Protein AF-A0A1Z8V3Y1-F1 (afdb_monomer)

Mean predicted aligned error: 7.26 Å

Secondary structure (DSSP, 8-state):
-HHHHHHHHHHHHHHHHHHHHHHHHHHHHHHPPP--SS-EEEEE-TT--HHHHHHHHHHTTSSS-HHHHHHHHHHTT-TTTPPPEEEEE-TT--HHHHHHHHHHT-PPEEEEE--TT--HHHHHHHHHH-TTEES---SPPPTT-S--SEEEEETTEEHHHHHHHHHHHHHHHHHHHHHH--SSSS--SHHHHHHHHHHHHHH-S-HHHHHHHHHHHHHHHHTT-----HHHHHHHSTT--TTSPPPHHHHH---SS-TTTSSSS-SS-SS---HHHHHHHHS-------EEEEEETTEEEEESSHHHHHHHHHHHHHHHHHH--

Foldseek 3Di:
DVVVVVVVVVVVVVVVVVVVVVVVVLVVQQFFWFQDPFKDKDFFDPPDFLQRVLVSCCVVRRGVHSPSLSVVCVVVVNRVQFDGFIAIGGNGHGSVVVSVCRNVVVHDKDKDFFDFLAFLVVLQVSLVPDQQEDDHDPDRDFFQQFAGGMDIDTRHHHSVVNRVVRNVVSVVLLVVLVVVFDPPFPQDDSQLLSQQLSLLQLLAPDLVVLLVLLQQLRLCLVVQHQNQGLLLLQLQPPPHDSPDDDDPVSQPDDGQRNSSPDTDTRPHHSHHHHSSSSNSNRRHDDDQWNDWDDPDPRDIDTDNDPVVRVVSVVNNVVVVVVVVD

Sequence (325 aa):
MYALVRVIGLLGILFTFGLFSLGCYMYLEFNRPAELQSDKVIIIPKGSGLNEIASLLSDNGVIKSKYPFILAAKIFGLSGRLKAGEYEFSTMVKPAAVLEILTAGRTLVRHITIPEGLTSKEIVKLLKEENGLVGTINSTPPEGSLLPETYYYSFGDSRLEIVNRMKKQFTKKLKELWDTRNPNIPIKTSYEAVILASIIEKETAIREERFLIASVFTNRLYRKMRLQSDPTVIYGVAGKDLNEPITQTDLRRETAHNTYVIRGLPKTPICNPGIASIEAALHPATTSYFYFVAKGGGRHSFSKTLKEHNINVKKWRKAQEKISK

Nearest PDB structures (foldseek):
  2r1f-assembly1_A  TM=9.304E-01  e=3.050E-23  Escherichia coli K-12
  4iiw-assembly1_A-5  TM=5.971E-01  e=3.673E-20  Listeria monocytogenes EGD-e
  4iiw-assembly1_B  TM=5.781E-01  e=2.186E-20  Listeria monocytogenes EGD-e
  8yoa-assembly1_A  TM=6.202E-01  e=1.879E-15  Mycobacteroides abscessus

Structure (mmCIF, N/CA/C/O backbone):
data_AF-A0A1Z8V3Y1-F1
#
_entry.id   AF-A0A1Z8V3Y1-F1
#
loop_
_atom_site.group_PDB
_atom_site.id
_atom_site.type_symbol
_atom_site.label_atom_id
_atom_site.label_alt_id
_atom_site.label_comp_id
_atom_site.label_asym_id
_atom_site.label_entity_id
_atom_site.label_seq_id
_atom_site.pdbx_PDB_ins_code
_atom_site.Cartn_x
_atom_site.Cartn_y
_atom_site.Cartn_z
_atom_site.occupancy
_atom_site.B_iso_or_equiv
_atom_site.auth_seq_id
_atom_site.auth_comp_id
_atom_site.auth_asym_id
_atom_site.auth_atom_id
_atom_site.pdbx_PDB_model_num
ATOM 1 N N . MET A 1 1 ? 49.721 5.896 -69.601 1.00 64.12 1 MET A N 1
ATOM 2 C CA . MET A 1 1 ? 48.757 6.833 -68.976 1.00 64.12 1 MET A CA 1
ATOM 3 C C . MET A 1 1 ? 47.306 6.341 -69.069 1.00 64.12 1 MET A C 1
ATOM 5 O O . MET A 1 1 ? 46.695 6.144 -68.031 1.00 64.12 1 MET A O 1
ATOM 9 N N . TYR A 1 2 ? 46.771 6.033 -70.259 1.00 76.12 2 TYR A N 1
ATOM 10 C CA . TYR A 1 2 ? 45.376 5.571 -70.438 1.00 76.12 2 TYR A CA 1
ATOM 11 C C . TYR A 1 2 ? 44.998 4.263 -69.716 1.00 76.12 2 TYR A C 1
ATOM 13 O O . TYR A 1 2 ? 43.886 4.146 -69.208 1.00 76.12 2 TYR A O 1
ATOM 21 N N . ALA A 1 3 ? 45.913 3.291 -69.630 1.00 78.56 3 ALA A N 1
ATOM 22 C CA . ALA A 1 3 ? 45.667 2.038 -68.908 1.00 78.56 3 ALA A CA 1
ATOM 23 C C . ALA A 1 3 ? 45.493 2.262 -67.394 1.00 78.56 3 ALA A C 1
ATOM 25 O O . ALA A 1 3 ? 44.585 1.701 -66.792 1.00 78.56 3 ALA A O 1
ATOM 26 N N . LEU A 1 4 ? 46.299 3.150 -66.801 1.00 81.19 4 LEU A N 1
ATOM 27 C CA . LEU A 1 4 ? 46.229 3.486 -65.377 1.00 81.19 4 LEU A CA 1
ATOM 28 C C . LEU A 1 4 ? 44.899 4.171 -65.023 1.00 81.19 4 LEU A C 1
ATOM 30 O O . LEU A 1 4 ? 44.259 3.800 -64.047 1.00 81.19 4 LEU A O 1
ATOM 34 N N . VAL A 1 5 ? 44.439 5.111 -65.856 1.00 82.31 5 VAL A N 1
ATOM 35 C CA . VAL A 1 5 ? 43.150 5.806 -65.667 1.00 82.31 5 VAL A CA 1
ATOM 36 C C . VAL A 1 5 ? 41.965 4.836 -65.763 1.00 82.31 5 VAL A C 1
ATOM 38 O O . VAL A 1 5 ? 41.035 4.928 -64.966 1.00 82.31 5 VAL A O 1
ATOM 41 N N . ARG A 1 6 ? 42.008 3.862 -66.684 1.00 83.25 6 ARG A N 1
ATOM 42 C CA . ARG A 1 6 ? 40.974 2.815 -66.792 1.00 83.25 6 ARG A CA 1
ATOM 43 C C . ARG A 1 6 ? 40.959 1.880 -65.586 1.00 83.25 6 ARG A C 1
ATOM 45 O O . ARG A 1 6 ? 39.882 1.548 -65.106 1.00 83.25 6 ARG A O 1
ATOM 52 N N . VAL A 1 7 ? 42.129 1.485 -65.084 1.00 86.31 7 VAL A N 1
ATOM 53 C CA . VAL A 1 7 ? 42.242 0.642 -63.883 1.00 86.31 7 VAL A CA 1
ATOM 54 C C . VAL A 1 7 ? 41.709 1.377 -62.653 1.00 86.31 7 VAL A C 1
ATOM 56 O O . VAL A 1 7 ? 40.907 0.813 -61.918 1.00 86.31 7 VAL A O 1
ATOM 59 N N . ILE A 1 8 ? 42.065 2.651 -62.464 1.00 87.81 8 ILE A N 1
ATOM 60 C CA . ILE A 1 8 ? 41.541 3.474 -61.362 1.00 87.81 8 ILE A CA 1
ATOM 61 C C . ILE A 1 8 ? 40.019 3.659 -61.488 1.00 87.81 8 ILE A C 1
ATOM 63 O O . ILE A 1 8 ? 39.306 3.530 -60.496 1.00 87.81 8 ILE A O 1
ATOM 67 N N . GLY A 1 9 ? 39.503 3.895 -62.700 1.00 86.56 9 GLY A N 1
ATOM 68 C CA . GLY A 1 9 ? 38.062 3.998 -62.953 1.00 86.56 9 GLY A CA 1
ATOM 69 C C . GLY A 1 9 ? 37.300 2.705 -62.642 1.00 86.56 9 GLY A C 1
ATOM 70 O O . GLY A 1 9 ? 36.267 2.746 -61.977 1.00 86.56 9 GLY A O 1
ATOM 71 N N . LEU A 1 10 ? 37.831 1.548 -63.053 1.00 88.94 10 LEU A N 1
ATOM 72 C CA . LEU A 1 10 ? 37.256 0.234 -62.743 1.00 88.94 10 LEU A CA 1
ATOM 73 C C . LEU A 1 10 ? 37.288 -0.070 -61.239 1.00 88.94 10 LEU A C 1
ATOM 75 O O . LEU A 1 10 ? 36.294 -0.550 -60.698 1.00 88.94 10 LEU A O 1
ATOM 79 N N . LEU A 1 11 ? 38.387 0.256 -60.551 1.00 90.19 11 LEU A N 1
ATOM 80 C CA . LEU A 1 11 ? 38.490 0.125 -59.093 1.00 90.19 11 LEU A CA 1
ATOM 81 C C . LEU A 1 11 ? 37.483 1.030 -58.369 1.00 90.19 11 LEU A C 1
ATOM 83 O O . LEU A 1 11 ? 36.864 0.597 -57.400 1.00 90.19 11 LEU A O 1
ATOM 87 N N . GLY A 1 12 ? 37.266 2.251 -58.864 1.00 90.19 12 GLY A N 1
ATOM 88 C CA . GLY A 1 12 ? 36.251 3.163 -58.338 1.00 90.19 12 GLY A CA 1
ATOM 89 C C . GLY A 1 12 ? 34.828 2.615 -58.479 1.00 90.19 12 GLY A C 1
ATOM 90 O O . GLY A 1 12 ? 34.063 2.659 -57.521 1.00 90.19 12 GLY A O 1
ATOM 91 N N . ILE A 1 13 ? 34.487 2.040 -59.637 1.00 91.19 13 ILE A N 1
ATOM 92 C CA . ILE A 1 13 ? 33.171 1.420 -59.879 1.00 91.19 13 ILE A CA 1
ATOM 93 C C . ILE A 1 13 ? 32.971 0.175 -59.004 1.00 91.19 13 ILE A C 1
ATOM 95 O O . ILE A 1 13 ? 31.903 -0.012 -58.428 1.00 91.19 13 ILE A O 1
ATOM 99 N N . LEU A 1 14 ? 33.996 -0.669 -58.862 1.00 91.31 14 LEU A N 1
ATOM 100 C CA . LEU A 1 14 ? 33.939 -1.833 -57.972 1.00 91.31 14 LEU A CA 1
ATOM 101 C C . LEU A 1 14 ? 33.751 -1.412 -56.510 1.00 91.31 14 LEU A C 1
ATOM 103 O O . LEU A 1 14 ? 32.982 -2.038 -55.782 1.00 91.31 14 LEU A O 1
ATOM 107 N N . PHE A 1 15 ? 34.404 -0.328 -56.090 1.00 92.44 15 PHE A N 1
ATOM 108 C CA . PHE A 1 15 ? 34.254 0.219 -54.746 1.00 92.44 15 PHE A CA 1
ATOM 109 C C . PHE A 1 15 ? 32.842 0.768 -54.495 1.00 92.44 15 PHE A C 1
ATOM 111 O O . PHE A 1 15 ? 32.235 0.444 -53.473 1.00 92.44 15 PHE A O 1
ATOM 118 N N . THR A 1 16 ? 32.276 1.545 -55.425 1.00 89.94 16 THR A N 1
ATOM 119 C CA . THR A 1 16 ? 30.907 2.071 -55.282 1.00 89.94 16 THR A CA 1
ATOM 120 C C . THR A 1 16 ? 29.859 0.963 -55.331 1.00 89.94 16 THR A C 1
ATOM 122 O O . THR A 1 16 ? 28.925 0.984 -54.530 1.00 89.94 16 THR A O 1
ATOM 125 N N . PHE A 1 17 ? 30.035 -0.041 -56.194 1.00 92.62 17 PHE A N 1
ATOM 126 C CA . PHE A 1 17 ? 29.172 -1.221 -56.224 1.00 92.62 17 PHE A CA 1
ATOM 127 C C . PHE A 1 17 ? 29.263 -2.023 -54.920 1.00 92.62 17 PHE A C 1
ATOM 129 O O . PHE A 1 17 ? 28.238 -2.432 -54.377 1.00 92.62 17 PHE A O 1
ATOM 136 N N . GLY A 1 18 ? 30.468 -2.183 -54.364 1.00 89.44 18 GLY A N 1
ATOM 137 C CA . GLY A 1 18 ? 30.679 -2.810 -53.059 1.00 89.44 18 GLY A CA 1
ATOM 138 C C . GLY A 1 18 ? 29.968 -2.064 -51.925 1.00 89.44 18 GLY A C 1
ATOM 139 O O . GLY A 1 18 ? 29.265 -2.687 -51.130 1.00 89.44 18 GLY A O 1
ATOM 140 N N . LEU A 1 19 ? 30.076 -0.731 -51.884 1.00 90.31 19 LEU A N 1
ATOM 141 C CA . LEU A 1 19 ? 29.360 0.105 -50.913 1.00 90.31 19 LEU A CA 1
ATOM 142 C C . LEU A 1 19 ? 27.839 0.024 -51.080 1.00 90.31 19 LEU A C 1
ATOM 144 O O . LEU A 1 19 ? 27.124 -0.063 -50.083 1.00 90.31 19 LEU A O 1
ATOM 148 N N . PHE A 1 20 ? 27.341 0.020 -52.318 1.00 91.31 20 PHE A N 1
ATOM 149 C CA . PHE A 1 20 ? 25.914 -0.120 -52.602 1.00 91.31 20 PHE A CA 1
ATOM 150 C C . PHE A 1 20 ? 25.390 -1.494 -52.175 1.00 91.31 20 PHE A C 1
ATOM 152 O O . PHE A 1 20 ? 24.395 -1.574 -51.461 1.00 91.31 20 PHE A O 1
ATOM 159 N N . SER A 1 21 ? 26.097 -2.571 -52.528 1.00 88.56 21 SER A N 1
ATOM 160 C CA . SER A 1 21 ? 25.753 -3.935 -52.118 1.00 88.56 21 SER A CA 1
ATOM 161 C C . SER A 1 21 ? 25.758 -4.083 -50.596 1.00 88.56 21 SER A C 1
ATOM 163 O O . SER A 1 21 ? 24.850 -4.697 -50.037 1.00 88.56 21 SER A O 1
ATOM 165 N N . LEU A 1 22 ? 26.748 -3.497 -49.914 1.00 88.69 22 LEU A N 1
ATOM 166 C CA . LEU A 1 22 ? 26.807 -3.479 -48.454 1.00 88.69 22 LEU A CA 1
ATOM 167 C C . LEU A 1 22 ? 25.641 -2.676 -47.861 1.00 88.69 22 LEU A C 1
ATOM 169 O O . LEU A 1 22 ? 25.011 -3.128 -46.910 1.00 88.69 22 LEU A O 1
ATOM 173 N N . GLY A 1 23 ? 25.307 -1.522 -48.442 1.00 86.88 23 GLY A N 1
ATOM 174 C CA . GLY A 1 23 ? 24.157 -0.710 -48.045 1.00 86.88 23 GLY A CA 1
ATOM 175 C C . GLY A 1 23 ? 22.828 -1.453 -48.202 1.00 86.88 23 GLY A C 1
ATOM 176 O O . GLY A 1 23 ? 22.039 -1.495 -47.259 1.00 86.88 23 GLY A O 1
ATOM 177 N N . CYS A 1 24 ? 22.606 -2.102 -49.348 1.00 89.38 24 CYS A N 1
ATOM 178 C CA . CYS A 1 24 ? 21.435 -2.943 -49.595 1.00 89.38 24 CYS A CA 1
ATOM 179 C C . CYS A 1 24 ? 21.352 -4.104 -48.602 1.00 89.38 24 CYS A C 1
ATOM 181 O O . CYS A 1 24 ? 20.292 -4.323 -48.021 1.00 89.38 24 CYS A O 1
ATOM 183 N N . TYR A 1 25 ? 22.460 -4.806 -48.355 1.00 89.25 25 TYR A N 1
ATOM 184 C CA . TYR A 1 25 ? 22.515 -5.881 -47.365 1.00 89.25 25 TYR A CA 1
ATOM 185 C C . TYR A 1 25 ? 22.135 -5.382 -45.962 1.00 89.25 25 TYR A C 1
ATOM 187 O O . TYR A 1 25 ? 21.262 -5.955 -45.313 1.00 89.25 25 TYR A O 1
ATOM 195 N N . MET A 1 26 ? 22.724 -4.266 -45.520 1.00 87.31 26 MET A N 1
ATOM 196 C CA . MET A 1 26 ? 22.434 -3.667 -44.213 1.00 87.31 26 MET A CA 1
ATOM 197 C C . MET A 1 26 ? 20.974 -3.208 -44.098 1.00 87.31 26 MET A C 1
ATOM 199 O O . MET A 1 26 ? 20.359 -3.388 -43.049 1.00 87.31 26 MET A O 1
ATOM 203 N N . TYR A 1 27 ? 20.404 -2.649 -45.170 1.00 87.25 27 TYR A N 1
ATOM 204 C CA . TYR A 1 27 ? 19.003 -2.231 -45.215 1.00 87.25 27 TYR A CA 1
ATOM 205 C C . TYR A 1 27 ? 18.035 -3.419 -45.154 1.00 87.25 27 TYR A C 1
ATOM 207 O O . TYR A 1 27 ? 17.051 -3.371 -44.413 1.00 87.25 27 TYR A O 1
ATOM 215 N N . LEU A 1 28 ? 18.305 -4.488 -45.907 1.00 87.50 28 LEU A N 1
ATOM 216 C CA . LEU A 1 28 ? 17.484 -5.699 -45.888 1.00 87.50 28 LEU A CA 1
ATOM 217 C C . LEU A 1 28 ? 17.516 -6.356 -44.507 1.00 87.50 28 LEU A C 1
ATOM 219 O O . LEU A 1 28 ? 16.464 -6.684 -43.961 1.00 87.50 28 LEU A O 1
ATOM 223 N N . GLU A 1 29 ? 18.700 -6.467 -43.906 1.00 85.06 29 GLU A N 1
ATOM 224 C CA . GLU A 1 29 ? 18.860 -7.093 -42.595 1.00 85.06 29 GLU A CA 1
ATOM 225 C C . GLU A 1 29 ? 18.227 -6.258 -41.469 1.00 85.06 29 GLU A C 1
ATOM 227 O O . GLU A 1 29 ? 17.615 -6.807 -40.557 1.00 85.06 29 GLU A O 1
ATOM 232 N N . PHE A 1 30 ? 18.279 -4.924 -41.553 1.00 86.75 30 PHE A N 1
ATOM 233 C CA . PHE A 1 30 ? 17.615 -4.033 -40.594 1.00 86.75 30 PHE A CA 1
ATOM 234 C C . PHE A 1 30 ? 16.078 -4.086 -40.662 1.00 86.75 30 PHE A C 1
ATOM 236 O O . PHE A 1 30 ? 15.399 -3.790 -39.680 1.00 86.75 30 PHE A O 1
ATOM 243 N N . ASN A 1 31 ? 15.509 -4.470 -41.805 1.00 86.06 31 ASN A N 1
ATOM 244 C CA . ASN A 1 31 ? 14.058 -4.590 -41.975 1.00 86.06 31 ASN A CA 1
ATOM 245 C C . ASN A 1 31 ? 13.536 -6.018 -41.797 1.00 86.06 31 ASN A C 1
ATOM 247 O O . ASN A 1 31 ? 12.317 -6.233 -41.808 1.00 86.06 31 ASN A O 1
ATOM 251 N N . ARG A 1 32 ? 14.434 -6.988 -41.621 1.00 86.38 32 ARG A N 1
ATOM 252 C CA . ARG A 1 32 ? 14.076 -8.384 -41.415 1.00 86.38 32 ARG A CA 1
ATOM 253 C C . ARG A 1 32 ? 13.490 -8.566 -40.008 1.00 86.38 32 ARG A C 1
ATOM 255 O O . ARG A 1 32 ? 14.159 -8.213 -39.038 1.00 86.38 32 ARG A O 1
ATOM 262 N N . PRO A 1 33 ? 12.254 -9.077 -39.874 1.00 86.56 33 PRO A N 1
ATOM 263 C CA . PRO A 1 33 ? 11.651 -9.298 -38.567 1.00 86.56 33 PRO A CA 1
ATOM 264 C C . PRO A 1 33 ? 12.396 -10.387 -37.791 1.00 86.56 33 PRO A C 1
ATOM 266 O O . PRO A 1 33 ? 13.067 -11.247 -38.376 1.00 86.56 33 PRO A O 1
ATOM 269 N N . ALA A 1 34 ? 12.253 -10.344 -36.470 1.00 85.94 34 ALA A N 1
ATOM 270 C CA . ALA A 1 34 ? 12.614 -11.450 -35.605 1.00 85.94 34 ALA A CA 1
ATOM 271 C C . ALA A 1 34 ? 11.787 -12.700 -35.964 1.00 85.94 34 ALA A C 1
ATOM 273 O O . ALA A 1 34 ? 10.692 -12.601 -36.514 1.00 85.94 34 ALA A O 1
ATOM 274 N N . GLU A 1 35 ? 12.342 -13.873 -35.674 1.00 85.38 35 GLU A N 1
ATOM 275 C CA . GLU A 1 35 ? 11.680 -15.174 -35.830 1.00 85.38 35 GLU A CA 1
ATOM 276 C C . GLU A 1 35 ? 11.651 -15.852 -34.449 1.00 85.38 35 GLU A C 1
ATOM 278 O O . GLU A 1 35 ? 12.239 -16.915 -34.243 1.00 85.38 35 GLU A O 1
ATOM 283 N N . LEU A 1 36 ? 11.059 -15.179 -33.454 1.00 84.62 36 LEU A N 1
ATOM 284 C CA . LEU A 1 36 ? 10.965 -15.726 -32.096 1.00 84.62 36 LEU A CA 1
ATOM 285 C C . LEU A 1 36 ? 9.806 -16.728 -32.016 1.00 84.62 36 LEU A C 1
ATOM 287 O O . LEU A 1 36 ? 8.763 -16.537 -32.638 1.00 84.62 36 LEU A O 1
ATOM 291 N N . GLN A 1 37 ? 9.965 -17.774 -31.202 1.00 83.75 37 GLN A N 1
ATOM 292 C CA . GLN A 1 37 ? 8.907 -18.769 -30.967 1.00 83.75 37 GLN A CA 1
ATOM 293 C C . GLN A 1 37 ? 7.752 -18.223 -30.112 1.00 83.75 37 GLN A C 1
ATOM 295 O O . GLN A 1 37 ? 6.618 -18.676 -30.240 1.00 83.75 37 GLN A O 1
ATOM 300 N N . SER A 1 38 ? 8.038 -17.250 -29.247 1.00 89.19 38 SER A N 1
ATOM 301 C CA . SER A 1 38 ? 7.073 -16.543 -28.407 1.00 89.19 38 SER A CA 1
ATOM 302 C C . SER A 1 38 ? 7.547 -15.113 -28.166 1.00 89.19 38 SER A C 1
ATOM 304 O O . SER A 1 38 ? 8.716 -14.795 -28.414 1.00 89.19 38 SER A O 1
ATOM 306 N N . ASP A 1 39 ? 6.658 -14.270 -27.646 1.00 91.25 39 ASP A N 1
ATOM 307 C CA . ASP A 1 39 ? 7.036 -12.944 -27.168 1.00 91.25 39 ASP A CA 1
ATOM 308 C C . ASP A 1 39 ? 8.136 -13.073 -26.106 1.00 91.25 39 ASP A C 1
ATOM 310 O O . ASP A 1 39 ? 8.189 -14.048 -25.341 1.00 91.25 39 ASP A O 1
ATOM 314 N N . LYS A 1 40 ? 9.078 -12.128 -26.120 1.00 92.50 40 LYS A N 1
ATOM 315 C CA . LYS A 1 40 ? 10.303 -12.213 -25.327 1.00 92.50 40 LYS A CA 1
ATOM 316 C C . LYS A 1 40 ? 10.524 -10.954 -24.513 1.00 92.50 40 LYS A C 1
ATOM 318 O O . LYS A 1 40 ? 10.597 -9.853 -25.055 1.00 92.50 40 LYS A O 1
ATOM 323 N N . VAL A 1 41 ? 10.697 -11.147 -23.209 1.00 93.50 41 VAL A N 1
ATOM 324 C CA . VAL A 1 41 ? 11.013 -10.076 -22.267 1.00 93.50 41 VAL A CA 1
ATOM 325 C C . VAL A 1 41 ? 12.527 -9.953 -22.111 1.00 93.50 41 VAL A C 1
ATOM 327 O O . VAL A 1 41 ? 13.217 -10.944 -21.864 1.00 93.50 41 VAL A O 1
ATOM 330 N N . ILE A 1 42 ? 13.053 -8.739 -22.267 1.00 94.38 42 ILE A N 1
ATOM 331 C CA . ILE A 1 42 ? 14.477 -8.421 -22.123 1.00 94.38 42 ILE A CA 1
ATOM 332 C C . ILE A 1 42 ? 14.644 -7.247 -21.166 1.00 94.38 42 ILE A C 1
ATOM 334 O O . ILE A 1 42 ? 14.004 -6.209 -21.315 1.00 94.38 42 ILE A O 1
ATOM 338 N N . ILE A 1 43 ? 15.571 -7.393 -20.222 1.00 93.44 43 ILE A N 1
ATOM 339 C CA . ILE A 1 43 ? 15.969 -6.332 -19.298 1.00 93.44 43 ILE A CA 1
ATOM 340 C C . ILE A 1 43 ? 17.232 -5.670 -19.835 1.00 93.44 43 ILE A C 1
ATOM 342 O O . ILE A 1 43 ? 18.276 -6.308 -19.908 1.00 93.44 43 ILE A O 1
ATOM 346 N N . ILE A 1 44 ? 17.146 -4.386 -20.169 1.00 93.81 44 ILE A N 1
ATOM 347 C CA . ILE A 1 44 ? 18.288 -3.545 -20.523 1.00 93.81 44 ILE A CA 1
ATOM 348 C C . ILE A 1 44 ? 18.777 -2.831 -19.256 1.00 93.81 44 ILE A C 1
ATOM 350 O O . ILE A 1 44 ? 18.052 -1.971 -18.737 1.00 93.81 44 ILE A O 1
ATOM 354 N N . PRO A 1 45 ? 19.982 -3.151 -18.746 1.00 89.94 45 PRO A N 1
ATOM 355 C CA . PRO A 1 45 ? 20.529 -2.513 -17.555 1.00 89.94 45 PRO A CA 1
ATOM 356 C C . PRO A 1 45 ? 20.706 -0.996 -17.697 1.00 89.94 45 PRO A C 1
ATOM 358 O O . PRO A 1 45 ? 20.903 -0.438 -18.779 1.00 89.94 45 PRO A O 1
ATOM 361 N N . LYS A 1 46 ? 20.660 -0.295 -16.559 1.00 88.44 46 LYS A N 1
ATOM 362 C CA . LYS A 1 46 ? 20.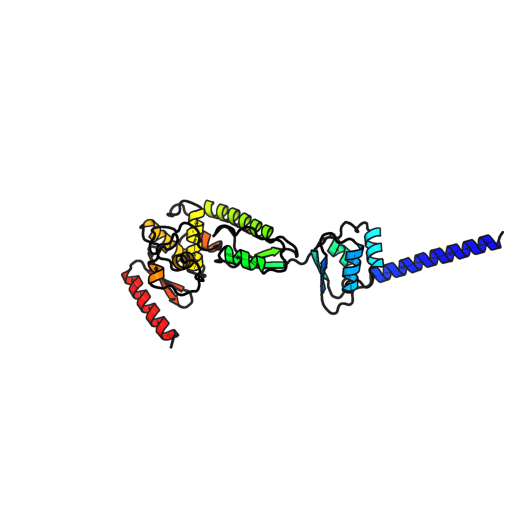977 1.139 -16.510 1.00 88.44 46 LYS A CA 1
ATOM 363 C C . LYS A 1 46 ? 22.457 1.341 -16.836 1.00 88.44 46 LYS A C 1
ATOM 365 O O . LYS A 1 46 ? 23.312 0.686 -16.252 1.00 88.44 46 LYS A O 1
ATOM 370 N N . GLY A 1 47 ? 22.743 2.281 -17.735 1.00 89.38 47 GLY A N 1
ATOM 371 C CA . GLY A 1 47 ? 24.106 2.584 -18.180 1.00 89.38 47 GLY A CA 1
ATOM 372 C C . GLY A 1 47 ? 24.587 1.765 -19.380 1.00 89.38 47 GLY A C 1
ATOM 373 O O . GLY A 1 47 ? 25.677 2.048 -19.873 1.00 89.38 47 GLY A O 1
ATOM 374 N N . SER A 1 48 ? 23.789 0.818 -19.889 1.00 92.06 48 SER A N 1
ATOM 375 C CA . SER A 1 48 ? 24.171 0.038 -21.067 1.00 92.06 48 SER A CA 1
ATOM 376 C C . SER A 1 48 ? 24.338 0.921 -22.304 1.00 92.06 48 SER A C 1
ATOM 378 O O . SER A 1 48 ? 23.464 1.715 -22.663 1.00 92.06 48 SER A O 1
ATOM 380 N N . GLY A 1 49 ? 25.481 0.775 -22.975 1.00 94.19 49 GLY A N 1
ATOM 381 C CA . GLY A 1 49 ? 25.776 1.477 -24.225 1.00 94.19 49 GLY A CA 1
ATOM 382 C C . GLY A 1 49 ? 25.138 0.801 -25.443 1.00 94.19 49 GLY A C 1
ATOM 383 O O . GLY A 1 49 ? 24.755 -0.365 -25.396 1.00 94.19 49 GLY A O 1
ATOM 384 N N . LEU A 1 50 ? 25.097 1.500 -26.584 1.00 95.12 50 LEU A N 1
ATOM 385 C CA . LEU A 1 50 ? 24.504 0.986 -27.833 1.00 95.12 50 LEU A CA 1
ATOM 386 C C . LEU A 1 50 ? 25.012 -0.415 -28.228 1.00 95.12 50 LEU A C 1
ATOM 388 O O . LEU A 1 50 ? 24.223 -1.256 -28.646 1.00 95.12 50 LEU A O 1
ATOM 392 N N . ASN A 1 51 ? 26.316 -0.675 -28.098 1.00 95.06 51 ASN A N 1
ATOM 393 C CA . ASN A 1 51 ? 26.900 -1.973 -28.459 1.00 95.06 51 ASN A CA 1
ATOM 394 C C . ASN A 1 51 ? 26.439 -3.106 -27.534 1.00 95.06 51 ASN A C 1
ATOM 396 O O . ASN A 1 51 ? 26.219 -4.224 -27.994 1.00 95.06 51 ASN A O 1
ATOM 400 N N . GLU A 1 52 ? 26.318 -2.820 -26.240 1.00 95.62 52 GLU A N 1
ATOM 401 C CA . GLU A 1 52 ? 25.855 -3.775 -25.235 1.00 95.62 52 GLU A CA 1
ATOM 402 C C . GLU A 1 52 ? 24.375 -4.091 -25.446 1.00 95.62 52 GLU A C 1
ATOM 404 O O . GLU A 1 52 ? 24.014 -5.257 -25.541 1.00 95.62 52 GLU A O 1
ATOM 409 N N . ILE A 1 53 ? 23.548 -3.060 -25.658 1.00 96.19 53 ILE A N 1
ATOM 410 C CA . ILE A 1 53 ? 22.127 -3.211 -25.998 1.00 96.19 53 ILE A CA 1
ATOM 411 C C . ILE A 1 53 ? 21.969 -4.055 -27.265 1.00 96.19 53 ILE A C 1
ATOM 413 O O . ILE A 1 53 ? 21.215 -5.022 -27.276 1.00 96.19 53 ILE A O 1
ATOM 417 N N . ALA A 1 54 ? 22.702 -3.728 -28.332 1.00 95.56 54 ALA A N 1
ATOM 418 C CA . ALA A 1 54 ? 22.630 -4.472 -29.585 1.00 95.56 54 ALA A CA 1
ATOM 419 C C . ALA A 1 54 ? 23.091 -5.929 -29.425 1.00 95.56 54 ALA A C 1
ATOM 421 O O . ALA A 1 54 ? 22.533 -6.817 -30.063 1.00 95.56 54 ALA A O 1
ATOM 422 N N . SER A 1 55 ? 24.089 -6.186 -28.575 1.00 96.38 55 SER A N 1
ATOM 423 C CA . SER A 1 55 ? 24.550 -7.552 -28.304 1.00 96.38 55 SER A CA 1
ATOM 424 C C . SER A 1 55 ? 23.492 -8.319 -27.516 1.00 96.38 55 SER A C 1
ATOM 426 O O . SER A 1 55 ? 23.067 -9.373 -27.963 1.00 96.38 55 SER A O 1
ATOM 428 N N . LEU A 1 56 ? 22.941 -7.726 -26.453 1.00 95.69 56 LEU A N 1
ATOM 429 C CA . LEU A 1 56 ? 21.866 -8.314 -25.658 1.00 95.69 56 LEU A CA 1
ATOM 430 C C . LEU A 1 56 ? 20.634 -8.666 -26.506 1.00 95.69 56 LEU A C 1
ATOM 432 O O . LEU A 1 56 ? 20.085 -9.757 -26.370 1.00 95.69 56 LEU A O 1
ATOM 436 N N . LEU A 1 57 ? 20.204 -7.764 -27.393 1.00 95.31 57 LEU A N 1
ATOM 437 C CA . LEU A 1 57 ? 19.086 -8.011 -28.308 1.00 95.31 57 LEU A CA 1
ATOM 438 C C . LEU A 1 57 ? 19.403 -9.136 -29.303 1.00 95.31 57 LEU A C 1
ATOM 440 O O . LEU A 1 57 ? 18.522 -9.936 -29.619 1.00 95.31 57 LEU A O 1
ATOM 444 N N . SER A 1 58 ? 20.646 -9.194 -29.793 1.00 94.38 58 SER A N 1
ATOM 445 C CA . SER A 1 58 ? 21.095 -10.195 -30.764 1.00 94.38 58 SER A CA 1
ATOM 446 C C . SER A 1 58 ? 21.215 -11.581 -30.140 1.00 94.38 58 SER A C 1
ATOM 448 O O . SER A 1 58 ? 20.696 -12.546 -30.693 1.00 94.38 58 SER A O 1
ATOM 450 N N . ASP A 1 59 ? 21.828 -11.674 -28.962 1.00 94.44 59 ASP A N 1
ATOM 451 C CA . ASP A 1 59 ? 21.996 -12.918 -28.203 1.00 94.44 59 ASP A CA 1
ATOM 452 C C . ASP A 1 59 ? 20.636 -13.496 -27.787 1.00 94.44 59 ASP A C 1
ATOM 454 O O . ASP A 1 59 ? 20.458 -14.705 -27.656 1.00 94.44 59 ASP A O 1
ATOM 458 N N . ASN A 1 60 ? 19.638 -12.622 -27.634 1.00 93.06 60 ASN A N 1
ATOM 459 C CA . ASN A 1 60 ? 18.265 -13.010 -27.365 1.00 93.06 60 ASN A CA 1
ATOM 460 C C . ASN A 1 60 ? 17.404 -13.215 -28.621 1.00 93.06 60 ASN A C 1
ATOM 462 O O . ASN A 1 60 ? 16.230 -13.554 -28.468 1.00 93.06 60 ASN A O 1
ATOM 466 N N . GLY A 1 61 ? 17.946 -13.052 -29.828 1.00 91.81 61 GLY A N 1
ATOM 467 C CA . GLY A 1 61 ? 17.240 -13.288 -31.092 1.00 91.81 61 GLY A CA 1
ATOM 468 C C . GLY A 1 61 ? 16.192 -12.233 -31.465 1.00 91.81 61 GLY A C 1
ATOM 469 O O . GLY A 1 61 ? 15.486 -12.409 -32.455 1.00 91.81 61 GLY A O 1
ATOM 470 N N . VAL A 1 62 ? 16.086 -11.134 -30.706 1.00 93.56 62 VAL A N 1
ATOM 471 C CA . VAL A 1 62 ? 15.182 -10.005 -31.014 1.00 93.56 62 VAL A CA 1
ATOM 472 C C . VAL A 1 62 ? 15.664 -9.238 -32.245 1.00 93.56 62 VAL A C 1
ATOM 474 O O . VAL A 1 62 ? 14.867 -8.664 -32.982 1.00 93.56 62 VAL A O 1
ATOM 477 N N . ILE A 1 63 ? 16.972 -9.263 -32.500 1.00 92.69 63 ILE A N 1
ATOM 478 C CA . ILE A 1 63 ? 17.566 -8.865 -33.776 1.00 92.69 63 ILE A CA 1
ATOM 479 C C . ILE A 1 63 ? 18.491 -9.985 -34.257 1.00 92.69 63 ILE A C 1
ATOM 481 O O . ILE A 1 63 ? 19.114 -10.661 -33.447 1.00 92.69 63 ILE A O 1
ATOM 485 N N . LYS A 1 64 ? 18.611 -10.189 -35.572 1.00 89.31 64 LYS A N 1
ATOM 486 C CA . LYS A 1 64 ? 19.505 -11.231 -36.115 1.00 89.31 64 LYS A CA 1
ATOM 487 C C . LYS A 1 64 ? 20.981 -10.838 -36.073 1.00 89.31 64 LYS A C 1
ATOM 489 O O . LYS A 1 64 ? 21.849 -11.693 -35.939 1.00 89.31 64 LYS A O 1
ATOM 494 N N . SER A 1 65 ? 21.268 -9.542 -36.203 1.00 89.12 65 SER A N 1
ATOM 495 C CA . SER A 1 65 ? 22.630 -9.016 -36.213 1.00 89.12 65 SER A CA 1
ATOM 496 C C . SER A 1 65 ? 22.712 -7.659 -35.526 1.00 89.12 65 SER A C 1
ATOM 498 O O . SER A 1 65 ? 21.900 -6.763 -35.767 1.00 89.12 65 SER A O 1
ATOM 500 N N . LYS A 1 66 ? 23.753 -7.481 -34.708 1.00 93.75 66 LYS A N 1
ATOM 501 C CA . LYS A 1 66 ? 24.031 -6.226 -33.998 1.00 93.75 66 LYS A CA 1
ATOM 502 C C . LYS A 1 66 ? 24.476 -5.084 -34.916 1.00 93.75 66 LYS A C 1
ATOM 504 O O . LYS A 1 66 ? 24.192 -3.926 -34.623 1.00 93.75 66 LYS A O 1
ATOM 509 N N . TYR A 1 67 ? 25.173 -5.368 -36.020 1.00 93.25 67 TYR A N 1
ATOM 510 C CA . TYR A 1 67 ? 25.809 -4.320 -36.832 1.00 93.25 67 TYR A CA 1
ATOM 511 C C . TYR A 1 67 ? 24.810 -3.427 -37.587 1.00 93.25 67 TYR A C 1
ATOM 513 O O . TYR A 1 67 ? 24.963 -2.206 -37.495 1.00 93.25 67 TYR A O 1
ATOM 521 N N . PRO A 1 68 ? 23.775 -3.963 -38.274 1.00 91.56 68 PRO A N 1
ATOM 522 C CA . PRO A 1 68 ? 22.735 -3.136 -38.890 1.00 91.56 68 PRO A CA 1
ATOM 523 C C . PRO A 1 68 ? 22.017 -2.253 -37.873 1.00 91.56 68 PRO A C 1
ATOM 525 O O . PRO A 1 68 ? 21.798 -1.071 -38.123 1.00 91.56 68 PRO A O 1
ATOM 528 N N . PHE A 1 69 ? 21.732 -2.801 -36.690 1.00 93.81 69 PHE A N 1
ATOM 529 C CA . PHE A 1 69 ? 21.091 -2.072 -35.601 1.00 93.81 69 PHE A CA 1
ATOM 530 C C . PHE A 1 69 ? 21.961 -0.919 -35.076 1.00 93.81 69 PHE A C 1
ATOM 532 O O . PHE A 1 69 ? 21.489 0.212 -34.961 1.00 93.81 69 PHE A O 1
ATOM 539 N N . ILE A 1 70 ? 23.250 -1.175 -34.817 1.00 94.69 70 ILE A N 1
ATOM 540 C CA . ILE A 1 70 ? 24.214 -0.153 -34.380 1.00 94.69 70 ILE A CA 1
ATOM 541 C C . ILE A 1 70 ? 24.359 0.944 -35.439 1.00 94.69 70 ILE A C 1
ATOM 543 O O . ILE A 1 70 ? 24.368 2.129 -35.099 1.00 94.69 70 ILE A O 1
ATOM 547 N N . LEU A 1 71 ? 24.492 0.569 -36.716 1.00 92.88 71 LEU A N 1
ATOM 548 C CA . LEU A 1 71 ? 24.649 1.529 -37.806 1.00 92.88 71 LEU A CA 1
ATOM 549 C C . LEU A 1 71 ? 23.402 2.408 -37.947 1.00 92.88 71 LEU A C 1
ATOM 551 O O . LEU A 1 71 ? 23.533 3.629 -37.997 1.00 92.88 71 LEU A O 1
ATOM 555 N N . ALA A 1 72 ? 22.210 1.809 -37.934 1.00 91.69 72 ALA A N 1
ATOM 556 C CA . ALA A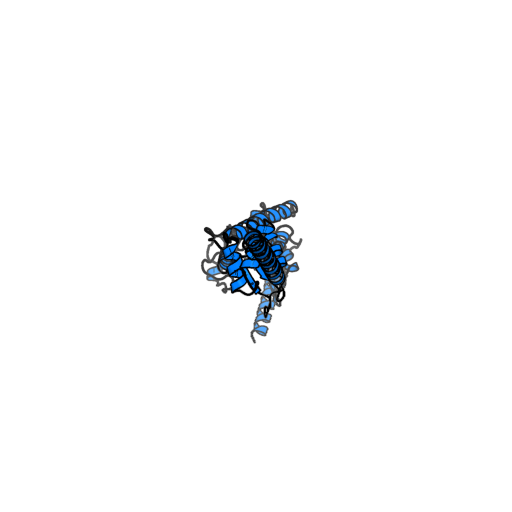 1 72 ? 20.949 2.540 -37.985 1.00 91.69 72 ALA A CA 1
ATOM 557 C C . ALA A 1 72 ? 20.815 3.516 -36.806 1.00 91.69 72 ALA A C 1
ATOM 559 O O . ALA A 1 72 ? 20.563 4.702 -37.015 1.00 91.69 72 ALA A O 1
ATOM 560 N N . ALA A 1 73 ? 21.072 3.065 -35.574 1.00 94.00 73 ALA A N 1
ATOM 561 C CA . ALA A 1 73 ? 21.022 3.926 -34.393 1.00 94.00 73 ALA A CA 1
ATOM 562 C C . ALA A 1 73 ? 21.984 5.125 -34.490 1.00 94.00 73 ALA A C 1
ATOM 564 O O . ALA A 1 73 ? 21.636 6.225 -34.057 1.00 94.00 73 ALA A O 1
ATOM 565 N N . LYS A 1 74 ? 23.169 4.939 -35.091 1.00 94.25 74 LYS A N 1
ATOM 566 C CA . LYS A 1 74 ? 24.134 6.021 -35.340 1.00 94.25 74 LYS A CA 1
ATOM 567 C C . LYS A 1 74 ? 23.666 6.986 -36.429 1.00 94.25 74 LYS A C 1
ATOM 569 O O . LYS A 1 74 ? 23.699 8.188 -36.192 1.00 94.25 74 LYS A O 1
ATOM 574 N N . ILE A 1 75 ? 23.213 6.478 -37.578 1.00 92.31 75 ILE A N 1
ATOM 575 C CA . ILE A 1 75 ? 22.737 7.295 -38.710 1.00 92.31 75 ILE A CA 1
ATOM 576 C C . ILE A 1 75 ? 21.540 8.156 -38.295 1.00 92.31 75 ILE A C 1
ATOM 578 O O . ILE A 1 75 ? 21.490 9.338 -38.620 1.00 92.31 75 ILE A O 1
ATOM 582 N N . PHE A 1 76 ? 20.607 7.594 -37.524 1.00 91.00 76 PHE A N 1
ATOM 583 C CA . PHE A 1 76 ? 19.431 8.318 -37.037 1.00 91.00 76 PHE A CA 1
ATOM 584 C C . PHE A 1 76 ? 19.701 9.186 -35.795 1.00 91.00 76 PHE A C 1
ATOM 586 O O . PHE A 1 76 ? 18.781 9.819 -35.281 1.00 91.00 76 PHE A O 1
ATOM 593 N N . GLY A 1 77 ? 20.933 9.218 -35.273 1.00 91.88 77 GLY A N 1
ATOM 594 C CA . GLY A 1 77 ? 21.272 9.999 -34.077 1.00 91.88 77 GLY A CA 1
ATOM 595 C C . GLY A 1 77 ? 20.570 9.522 -32.795 1.00 91.88 77 GLY A C 1
ATOM 596 O O . GLY A 1 77 ? 20.351 10.306 -31.872 1.00 91.88 77 GLY A O 1
ATOM 597 N N . LEU A 1 78 ? 20.199 8.240 -32.724 1.00 92.19 78 LEU A N 1
ATOM 598 C CA . LEU A 1 78 ? 19.439 7.637 -31.621 1.00 92.19 78 LEU A CA 1
ATOM 599 C C . LEU A 1 78 ? 20.322 6.943 -30.573 1.00 92.19 78 LEU A C 1
ATOM 601 O O . LEU A 1 78 ? 19.817 6.551 -29.524 1.00 92.19 78 LEU A O 1
ATOM 605 N N . SER A 1 79 ? 21.632 6.828 -30.809 1.00 87.12 79 SER A N 1
ATOM 606 C CA . SER A 1 79 ? 22.580 6.092 -29.954 1.00 87.12 79 SER A CA 1
ATOM 607 C C . SER A 1 79 ? 22.496 6.427 -28.457 1.00 87.12 79 SER A C 1
ATOM 609 O O . SER A 1 79 ? 22.587 5.526 -27.633 1.00 87.12 79 SER A O 1
ATOM 611 N N . GLY A 1 80 ? 22.319 7.705 -28.099 1.00 87.50 80 GLY A N 1
ATOM 612 C CA . GLY A 1 80 ? 22.207 8.161 -26.702 1.00 87.50 80 GLY A CA 1
ATOM 613 C C . GLY A 1 80 ? 20.770 8.284 -26.184 1.00 87.50 80 GLY A C 1
ATOM 614 O O . GLY A 1 80 ? 20.553 8.750 -25.069 1.00 87.50 80 GLY A O 1
ATOM 615 N N . ARG A 1 81 ? 19.775 7.930 -27.005 1.00 92.38 81 ARG A N 1
ATOM 616 C CA . ARG A 1 81 ? 18.347 8.043 -26.673 1.00 92.38 81 ARG A CA 1
ATOM 617 C C . ARG A 1 81 ? 17.727 6.718 -26.245 1.00 92.38 81 ARG A C 1
ATOM 619 O O . ARG A 1 81 ? 16.613 6.740 -25.732 1.00 92.38 81 ARG A O 1
ATOM 626 N N . LEU A 1 82 ? 18.431 5.602 -26.436 1.00 93.81 82 LEU A N 1
ATOM 627 C CA . LEU A 1 82 ? 17.975 4.286 -25.997 1.00 93.81 82 LEU A CA 1
ATOM 628 C C . LEU A 1 82 ? 17.847 4.269 -24.471 1.00 93.81 82 LEU A C 1
ATOM 630 O O . LEU A 1 82 ? 18.787 4.616 -23.753 1.00 93.81 82 LEU A O 1
ATOM 634 N N . LYS A 1 83 ? 16.665 3.906 -23.978 1.00 92.69 83 LYS A N 1
ATOM 635 C CA . LYS A 1 83 ? 16.351 3.887 -22.552 1.00 92.69 83 LYS A CA 1
ATOM 636 C C . LYS A 1 83 ? 16.573 2.493 -21.975 1.00 92.69 83 LYS A C 1
ATOM 638 O O . LYS A 1 83 ? 16.174 1.493 -22.566 1.00 92.69 83 LYS A O 1
ATOM 643 N N . ALA A 1 84 ? 17.172 2.444 -20.791 1.00 91.94 84 ALA A N 1
ATOM 644 C CA . ALA A 1 84 ? 17.202 1.239 -19.971 1.00 91.94 84 ALA A CA 1
ATOM 645 C C . ALA A 1 84 ? 15.794 0.880 -19.476 1.00 91.94 84 ALA A C 1
ATOM 647 O O . ALA A 1 84 ? 14.935 1.757 -19.369 1.00 91.94 84 ALA A O 1
ATOM 648 N N . GLY A 1 85 ? 15.577 -0.391 -19.147 1.00 90.81 85 GLY A N 1
ATOM 649 C CA . GLY A 1 85 ? 14.292 -0.893 -18.672 1.00 90.81 85 GLY A CA 1
ATOM 650 C C . GLY A 1 85 ? 14.014 -2.321 -19.120 1.00 90.81 85 GLY A C 1
ATOM 651 O O . GLY A 1 85 ? 14.796 -2.924 -19.849 1.00 90.81 85 GLY A O 1
ATOM 652 N N . GLU A 1 86 ? 12.893 -2.861 -18.665 1.00 93.75 86 GLU A N 1
ATOM 653 C CA . GLU A 1 86 ? 12.372 -4.146 -19.119 1.00 93.75 86 GLU A CA 1
ATOM 654 C C . GLU A 1 86 ? 11.434 -3.918 -20.303 1.00 93.75 86 GLU A C 1
ATOM 656 O O . GLU A 1 86 ? 10.582 -3.035 -20.246 1.00 93.75 86 GLU A O 1
ATOM 661 N N . TYR A 1 87 ? 11.600 -4.681 -21.378 1.00 94.62 87 TYR A N 1
ATOM 662 C CA . TYR A 1 87 ? 10.839 -4.544 -22.616 1.00 94.62 87 TYR A CA 1
ATOM 663 C C . TYR A 1 87 ? 10.316 -5.894 -23.064 1.00 94.62 87 TYR A C 1
ATOM 665 O O . TYR A 1 87 ? 11.028 -6.891 -22.973 1.00 94.62 87 TYR A O 1
ATOM 673 N N . GLU A 1 88 ? 9.103 -5.905 -23.596 1.00 94.25 88 GLU A N 1
ATOM 674 C CA . GLU A 1 88 ? 8.508 -7.067 -24.240 1.00 94.25 88 GLU A CA 1
ATOM 675 C C . GLU A 1 88 ? 8.532 -6.874 -25.758 1.00 94.25 88 GLU A C 1
ATOM 677 O O . GLU A 1 88 ? 8.112 -5.840 -26.283 1.00 94.25 88 GLU A O 1
ATOM 682 N N . PHE A 1 89 ? 9.066 -7.866 -26.462 1.00 94.31 89 PHE A N 1
ATOM 683 C CA . PHE A 1 89 ? 9.203 -7.863 -27.910 1.00 94.31 89 PHE A CA 1
ATOM 684 C C . PHE A 1 89 ? 8.355 -8.969 -28.518 1.00 94.31 89 PHE A C 1
ATOM 686 O O . PHE A 1 89 ? 8.476 -10.129 -28.123 1.00 94.31 89 PHE A O 1
ATOM 693 N N . SER A 1 90 ? 7.531 -8.607 -29.502 1.00 92.19 90 SER A N 1
ATOM 694 C CA . SER A 1 90 ? 6.666 -9.565 -30.180 1.00 92.19 90 SER A CA 1
ATOM 695 C C . SER A 1 90 ? 7.440 -10.497 -31.110 1.00 92.19 90 SER A C 1
ATOM 697 O O . SER A 1 90 ? 8.521 -10.156 -31.603 1.00 92.19 90 SER A O 1
ATOM 699 N N . THR A 1 91 ? 6.849 -11.656 -31.405 1.00 89.62 91 THR A N 1
ATOM 700 C CA . THR A 1 91 ? 7.463 -12.708 -32.239 1.00 89.62 91 THR A CA 1
ATOM 701 C C . THR A 1 91 ? 8.045 -12.251 -33.577 1.00 89.62 91 THR A C 1
ATOM 703 O O . THR A 1 91 ? 9.056 -12.797 -34.014 1.00 89.62 91 THR A O 1
ATOM 706 N N . MET A 1 92 ? 7.441 -11.229 -34.193 1.00 89.31 92 MET A N 1
ATOM 707 C CA . MET A 1 92 ? 7.780 -10.705 -35.523 1.00 89.31 92 MET A CA 1
ATOM 708 C C . MET A 1 92 ? 8.276 -9.250 -35.488 1.00 89.31 92 MET A C 1
ATOM 710 O O . MET A 1 92 ? 8.159 -8.520 -36.481 1.00 89.31 92 MET A O 1
ATOM 714 N N . VAL A 1 93 ? 8.792 -8.783 -34.345 1.00 92.25 93 VAL A N 1
ATOM 715 C CA . VAL A 1 93 ? 9.260 -7.398 -34.208 1.00 92.25 93 VAL A CA 1
ATOM 716 C C . VAL A 1 93 ? 10.384 -7.097 -35.206 1.00 92.25 93 VAL A C 1
ATOM 718 O O . VAL A 1 93 ? 11.302 -7.890 -35.404 1.00 92.25 93 VAL A O 1
ATOM 721 N N . LYS A 1 94 ? 10.324 -5.935 -35.861 1.00 93.38 94 LYS A N 1
ATOM 722 C CA . LYS A 1 94 ? 11.391 -5.468 -36.760 1.00 93.38 94 LYS A CA 1
ATOM 723 C C . LYS A 1 94 ? 12.418 -4.636 -35.987 1.00 93.38 94 LYS A C 1
ATOM 725 O O . LYS A 1 94 ? 12.004 -3.856 -35.129 1.00 93.38 94 LYS A O 1
ATOM 730 N N . PRO A 1 95 ? 13.716 -4.675 -36.337 1.00 92.19 95 PRO A N 1
ATOM 731 C CA . PRO A 1 95 ? 14.744 -3.849 -35.693 1.00 92.19 95 PRO A CA 1
ATOM 732 C C . PRO A 1 95 ? 14.419 -2.344 -35.655 1.00 92.19 95 PRO A C 1
ATOM 734 O O . PRO A 1 95 ? 14.730 -1.671 -34.673 1.00 92.19 95 PRO A O 1
ATOM 737 N N . ALA A 1 96 ? 13.730 -1.819 -36.674 1.00 91.19 96 ALA A N 1
ATOM 738 C CA . ALA A 1 96 ? 13.223 -0.444 -36.675 1.00 91.19 96 ALA A CA 1
ATOM 739 C C . ALA A 1 96 ? 12.216 -0.171 -35.541 1.00 91.19 96 ALA A C 1
ATOM 741 O O . ALA A 1 96 ? 12.338 0.829 -34.835 1.00 91.19 96 ALA A O 1
ATOM 742 N N . ALA A 1 97 ? 11.265 -1.084 -35.326 1.00 93.00 97 ALA A N 1
ATOM 743 C CA . ALA A 1 97 ? 10.306 -0.995 -34.227 1.00 93.00 97 ALA A CA 1
ATOM 744 C C . ALA A 1 97 ? 10.995 -1.179 -32.868 1.00 93.00 97 ALA A C 1
ATOM 746 O O . ALA A 1 97 ? 10.648 -0.494 -31.912 1.00 93.00 97 ALA A O 1
ATOM 747 N N . VAL A 1 98 ? 12.021 -2.036 -32.785 1.00 94.56 98 VAL A N 1
ATOM 748 C CA . VAL A 1 98 ? 12.852 -2.169 -31.577 1.00 94.56 98 VAL A CA 1
ATOM 749 C C . VAL A 1 98 ? 13.509 -0.830 -31.226 1.00 94.56 98 VAL A C 1
ATOM 751 O O . VAL A 1 98 ? 13.423 -0.399 -30.079 1.00 94.56 98 VAL A O 1
ATOM 754 N N . LEU A 1 99 ? 14.106 -0.119 -32.194 1.00 93.75 99 LEU A N 1
ATOM 755 C CA . LEU A 1 99 ? 14.651 1.223 -31.947 1.00 93.75 99 LEU A CA 1
ATOM 756 C C . LEU A 1 99 ? 13.577 2.208 -31.472 1.00 93.75 99 LEU A C 1
ATOM 758 O O . LEU A 1 99 ? 13.835 2.976 -30.546 1.00 93.75 99 LEU A O 1
ATOM 762 N N . GLU A 1 100 ? 12.381 2.189 -32.061 1.00 93.38 100 GLU A N 1
ATOM 763 C CA . GLU A 1 100 ? 11.276 3.047 -31.617 1.00 93.38 100 GLU A CA 1
ATOM 764 C C . GLU A 1 100 ? 10.872 2.739 -30.166 1.00 93.38 100 GLU A C 1
ATOM 766 O O . GLU A 1 100 ? 10.810 3.649 -29.343 1.00 93.38 100 GLU A O 1
ATOM 771 N N . ILE A 1 101 ? 10.669 1.463 -29.824 1.00 94.31 101 ILE A N 1
ATOM 772 C CA . ILE A 1 101 ? 10.296 1.015 -28.473 1.00 94.31 101 ILE A CA 1
ATOM 773 C C . ILE A 1 101 ? 11.328 1.491 -27.442 1.00 94.31 101 ILE A C 1
ATOM 775 O O . ILE A 1 101 ? 10.961 2.080 -26.420 1.00 94.31 101 ILE A O 1
ATOM 779 N N . LEU A 1 102 ? 12.617 1.295 -27.736 1.00 95.00 102 LEU A N 1
ATOM 780 C CA . LEU A 1 102 ? 13.715 1.656 -26.839 1.00 95.00 102 LEU A CA 1
ATOM 781 C C . LEU A 1 102 ? 13.938 3.163 -26.722 1.00 95.00 102 LEU A C 1
ATOM 783 O O . LEU A 1 102 ? 14.335 3.643 -25.663 1.00 95.00 102 LEU A O 1
ATOM 787 N N . THR A 1 103 ? 13.713 3.925 -27.792 1.00 94.75 103 THR A N 1
ATOM 788 C CA . THR A 1 103 ? 13.852 5.391 -27.759 1.00 94.75 103 THR A CA 1
ATOM 789 C C . THR A 1 103 ? 12.665 6.067 -27.090 1.00 94.75 103 THR A C 1
ATOM 791 O O . THR A 1 103 ? 12.852 7.033 -26.350 1.00 94.75 103 THR A O 1
ATOM 794 N N . ALA A 1 104 ? 11.456 5.545 -27.306 1.00 93.06 104 ALA A N 1
ATOM 795 C CA . ALA A 1 104 ? 10.247 5.994 -26.630 1.00 93.06 104 ALA A CA 1
ATOM 796 C C . ALA A 1 104 ? 10.222 5.587 -25.147 1.00 93.06 104 ALA A C 1
ATOM 798 O O . ALA A 1 104 ? 9.496 6.198 -24.368 1.00 93.06 104 ALA A O 1
ATOM 799 N N . GLY A 1 105 ? 11.005 4.575 -24.754 1.00 90.25 105 GLY A N 1
ATOM 800 C CA . GLY A 1 105 ? 11.019 4.051 -23.390 1.00 90.25 105 GLY A CA 1
ATOM 801 C C . GLY A 1 105 ? 9.707 3.360 -23.019 1.00 90.25 105 GLY A C 1
ATOM 802 O O . GLY A 1 105 ? 9.247 3.497 -21.889 1.00 90.25 105 GLY A O 1
ATOM 803 N N . ARG A 1 106 ? 9.077 2.655 -23.972 1.00 89.06 106 ARG A N 1
ATOM 804 C CA . ARG A 1 106 ? 7.846 1.877 -23.737 1.00 89.06 106 ARG A CA 1
ATOM 805 C C . ARG A 1 106 ? 8.181 0.588 -22.978 1.00 89.06 106 ARG A C 1
ATOM 807 O O . ARG A 1 106 ? 8.203 -0.489 -23.568 1.00 89.06 106 ARG A O 1
ATOM 814 N N . THR A 1 107 ? 8.516 0.720 -21.700 1.00 90.56 107 THR A N 1
ATOM 815 C CA . THR A 1 107 ? 8.866 -0.407 -20.832 1.00 90.56 107 THR A CA 1
ATOM 816 C C . THR A 1 107 ? 7.640 -1.237 -20.460 1.00 90.56 107 THR A C 1
ATOM 818 O O . THR A 1 107 ? 6.512 -0.742 -20.420 1.00 90.56 107 THR A O 1
ATOM 821 N N . LEU A 1 108 ? 7.873 -2.512 -20.158 1.00 90.69 108 LEU A N 1
ATOM 822 C CA . LEU A 1 108 ? 6.899 -3.388 -19.531 1.00 90.69 108 LEU A CA 1
ATOM 823 C C . LEU A 1 108 ? 6.600 -2.861 -18.122 1.00 90.69 108 LEU A C 1
ATOM 825 O O . LEU A 1 108 ? 7.490 -2.753 -17.275 1.00 90.69 108 LEU A O 1
ATOM 829 N N . VAL A 1 109 ? 5.336 -2.521 -17.881 1.00 90.94 109 VAL A N 1
ATOM 830 C CA . VAL A 1 109 ? 4.871 -2.030 -16.583 1.00 90.94 109 VAL A CA 1
ATOM 831 C C . VAL A 1 109 ? 4.401 -3.213 -15.747 1.00 90.94 109 VAL A C 1
ATOM 833 O O . VAL A 1 109 ? 3.456 -3.913 -16.111 1.00 90.94 109 VAL A O 1
ATOM 836 N N . ARG A 1 110 ? 5.038 -3.413 -14.594 1.00 93.62 110 ARG A N 1
ATOM 837 C CA . ARG A 1 110 ? 4.622 -4.383 -13.578 1.00 93.62 110 ARG A CA 1
ATOM 838 C C . ARG A 1 110 ? 3.717 -3.716 -12.553 1.00 93.62 110 ARG A C 1
ATOM 840 O O . ARG A 1 110 ? 3.632 -2.489 -12.475 1.00 93.62 110 ARG A O 1
ATOM 847 N N . HIS A 1 111 ? 3.042 -4.526 -11.748 1.00 95.44 111 HIS A N 1
ATOM 848 C CA . HIS A 1 111 ? 2.257 -4.036 -10.627 1.00 95.44 111 HIS A CA 1
ATOM 849 C C . HIS A 1 111 ? 2.469 -4.902 -9.392 1.00 95.44 111 HIS A C 1
ATOM 851 O O . HIS A 1 111 ? 2.720 -6.098 -9.493 1.00 95.44 111 HIS A O 1
ATOM 857 N N . ILE A 1 112 ? 2.344 -4.276 -8.228 1.00 97.19 112 ILE A N 1
ATOM 858 C CA . ILE A 1 112 ? 2.272 -4.950 -6.940 1.00 97.19 112 ILE A CA 1
ATOM 859 C C . ILE A 1 112 ? 1.015 -4.474 -6.220 1.00 97.19 112 ILE A C 1
ATOM 861 O O . ILE A 1 112 ? 0.796 -3.272 -6.052 1.00 97.19 112 ILE A O 1
ATOM 865 N N . THR A 1 113 ? 0.168 -5.410 -5.812 1.00 97.88 113 THR A N 1
ATOM 866 C CA . THR A 1 113 ? -1.019 -5.105 -5.014 1.00 97.88 113 THR A CA 1
ATOM 867 C C . THR A 1 113 ? -0.670 -5.199 -3.542 1.00 97.88 113 THR A C 1
ATOM 869 O O . THR A 1 113 ? -0.121 -6.202 -3.096 1.00 97.88 113 THR A O 1
ATOM 872 N N . ILE A 1 114 ? -1.000 -4.152 -2.789 1.00 98.12 114 ILE A N 1
ATOM 873 C CA . ILE A 1 114 ? -0.859 -4.109 -1.338 1.00 98.12 114 ILE A CA 1
ATOM 874 C C . ILE A 1 114 ? -2.254 -4.285 -0.723 1.00 98.12 114 ILE A C 1
ATOM 876 O O . ILE A 1 114 ? -3.049 -3.346 -0.784 1.00 98.12 114 ILE A O 1
ATOM 880 N N . PRO A 1 115 ? -2.577 -5.464 -0.159 1.00 97.00 115 PRO A N 1
ATOM 881 C CA . PRO A 1 115 ? -3.870 -5.703 0.474 1.00 97.00 115 PRO A CA 1
ATOM 882 C C . PRO A 1 115 ? -4.159 -4.756 1.645 1.00 97.00 115 PRO A C 1
ATOM 884 O O . PRO A 1 115 ? -3.261 -4.394 2.410 1.00 97.00 115 PRO A O 1
ATOM 887 N N . GLU A 1 116 ? -5.433 -4.392 1.805 1.00 96.31 116 GLU A N 1
ATOM 888 C CA . GLU A 1 116 ? -5.928 -3.657 2.973 1.00 96.31 116 GLU A CA 1
ATOM 889 C C . GLU A 1 116 ? -5.729 -4.478 4.258 1.00 96.31 116 GLU A C 1
ATOM 891 O O . GLU A 1 116 ? -5.797 -5.709 4.255 1.00 96.31 116 GLU A O 1
ATOM 896 N N . GLY A 1 117 ? -5.477 -3.799 5.379 1.00 95.00 117 GLY A N 1
ATOM 897 C CA . GLY A 1 117 ? -5.383 -4.446 6.687 1.00 95.00 117 GLY A CA 1
ATOM 898 C C . GLY A 1 117 ? -4.037 -5.108 6.997 1.00 95.00 117 GLY A C 1
ATOM 899 O O . GLY A 1 117 ? -3.909 -5.702 8.072 1.00 95.00 117 GLY A O 1
ATOM 900 N N . LEU A 1 118 ? -3.039 -4.974 6.115 1.00 95.81 118 LEU A N 1
ATOM 901 C CA . LEU A 1 118 ? -1.653 -5.354 6.401 1.00 95.81 118 LEU A CA 1
ATOM 902 C C . LEU A 1 118 ? -0.967 -4.344 7.327 1.00 95.81 118 LEU A C 1
ATOM 904 O O . LEU A 1 118 ? -1.127 -3.127 7.197 1.00 95.81 118 LEU A O 1
ATOM 908 N N . THR A 1 119 ? -0.142 -4.852 8.232 1.00 95.69 119 THR A N 1
ATOM 909 C CA . THR A 1 119 ? 0.776 -4.051 9.046 1.00 95.69 119 THR A CA 1
ATOM 910 C C . THR A 1 119 ? 1.902 -3.476 8.193 1.00 95.69 119 THR A C 1
ATOM 912 O O . THR A 1 119 ? 2.291 -4.035 7.161 1.00 95.69 119 THR A O 1
ATOM 915 N N . SER A 1 120 ? 2.519 -2.387 8.648 1.00 96.38 120 SER A N 1
ATOM 916 C CA . SER A 1 120 ? 3.662 -1.800 7.936 1.00 96.38 120 SER A CA 1
ATOM 917 C C . SER A 1 120 ? 4.832 -2.784 7.804 1.00 96.38 120 SER A C 1
ATOM 919 O O . SER A 1 120 ? 5.569 -2.742 6.819 1.00 96.38 120 SER A O 1
ATOM 921 N N . LYS A 1 121 ? 4.996 -3.709 8.759 1.00 94.31 121 LYS A N 1
ATOM 922 C CA . LYS A 1 121 ? 6.025 -4.759 8.703 1.00 94.31 121 LYS A CA 1
ATOM 923 C C . LYS A 1 121 ? 5.748 -5.772 7.588 1.00 94.31 121 LYS A C 1
ATOM 925 O O . LYS A 1 121 ? 6.680 -6.147 6.878 1.00 94.31 121 LYS A O 1
ATOM 930 N N . GLU A 1 122 ? 4.497 -6.193 7.425 1.00 95.00 122 GLU A N 1
ATOM 931 C CA . GLU A 1 122 ? 4.083 -7.112 6.357 1.00 95.00 122 GLU A CA 1
ATOM 932 C C . GLU A 1 122 ? 4.228 -6.466 4.981 1.00 95.00 122 GLU A C 1
ATOM 934 O O . GLU A 1 122 ? 4.780 -7.089 4.081 1.00 95.00 122 GLU A O 1
ATOM 939 N N . ILE A 1 123 ? 3.850 -5.192 4.834 1.00 97.50 123 ILE A N 1
ATOM 940 C CA . ILE A 1 123 ? 4.038 -4.448 3.579 1.00 97.50 123 ILE A CA 1
ATOM 941 C C . ILE A 1 123 ? 5.526 -4.355 3.218 1.00 97.50 123 ILE A C 1
ATOM 943 O O . ILE A 1 123 ? 5.911 -4.595 2.076 1.00 97.50 123 ILE A O 1
ATOM 947 N N . VAL A 1 124 ? 6.393 -4.045 4.189 1.00 96.88 124 VAL A N 1
ATOM 948 C CA . VAL A 1 124 ? 7.848 -4.010 3.961 1.00 96.88 124 VAL A CA 1
ATOM 949 C C . VAL A 1 124 ? 8.382 -5.385 3.559 1.00 96.88 124 VAL A C 1
ATOM 951 O O . VAL A 1 124 ? 9.264 -5.457 2.704 1.00 96.88 124 VAL A O 1
ATOM 954 N N . LYS A 1 125 ? 7.873 -6.469 4.155 1.00 95.56 125 LYS A N 1
ATOM 955 C CA . LYS A 1 125 ? 8.237 -7.839 3.775 1.00 95.56 125 LYS A CA 1
ATOM 956 C C . LYS A 1 125 ? 7.799 -8.149 2.339 1.00 95.56 125 LYS A C 1
ATOM 958 O O . LYS A 1 125 ? 8.642 -8.552 1.548 1.00 95.56 125 LYS A O 1
ATOM 963 N N . LEU A 1 126 ? 6.546 -7.854 1.990 1.00 96.75 126 LEU A N 1
ATOM 964 C CA . LEU A 1 126 ? 5.993 -8.034 0.645 1.00 96.75 126 LEU A CA 1
ATOM 965 C C . LEU A 1 126 ? 6.832 -7.295 -0.412 1.00 96.75 126 LEU A C 1
ATOM 967 O O . LEU A 1 126 ? 7.226 -7.869 -1.419 1.00 96.75 126 LEU A O 1
ATOM 971 N N . LEU A 1 127 ? 7.193 -6.035 -0.147 1.00 97.38 127 LEU A N 1
ATOM 972 C CA . LEU A 1 127 ? 8.047 -5.254 -1.047 1.00 97.38 127 LEU A CA 1
ATOM 973 C C . LEU A 1 127 ? 9.465 -5.826 -1.167 1.00 97.38 127 LEU A C 1
ATOM 975 O O . LEU A 1 127 ? 10.082 -5.696 -2.221 1.00 97.38 127 LEU A O 1
ATOM 979 N N . LYS A 1 128 ? 10.015 -6.423 -0.102 1.00 95.69 128 LYS A N 1
ATOM 980 C CA . LYS A 1 128 ? 11.336 -7.075 -0.135 1.00 95.69 128 LYS A CA 1
ATOM 981 C C . LYS A 1 128 ? 11.332 -8.344 -0.984 1.00 95.69 128 LYS A C 1
ATOM 983 O O . LYS A 1 128 ? 12.330 -8.597 -1.647 1.00 95.69 128 LYS A O 1
ATOM 988 N N . GLU A 1 129 ? 10.237 -9.095 -0.963 1.00 95.81 129 GLU A N 1
ATOM 989 C CA . GLU A 1 129 ? 10.059 -10.334 -1.733 1.00 95.81 129 GLU A CA 1
ATOM 990 C C . GLU A 1 129 ? 9.772 -10.070 -3.224 1.00 95.81 129 GLU A C 1
ATOM 992 O O . GLU A 1 129 ? 9.955 -10.958 -4.053 1.00 95.81 129 GLU A O 1
ATOM 997 N N . GLU A 1 130 ? 9.399 -8.840 -3.589 1.00 95.69 130 GLU A N 1
ATOM 998 C CA . GLU A 1 130 ? 9.195 -8.440 -4.982 1.00 95.69 130 GLU A CA 1
ATOM 999 C C . GLU A 1 130 ? 10.532 -8.254 -5.725 1.00 95.69 130 GLU A C 1
ATOM 1001 O O . GLU A 1 130 ? 11.268 -7.288 -5.491 1.00 95.69 130 GLU A O 1
ATOM 1006 N N . ASN A 1 131 ? 10.843 -9.179 -6.640 1.00 91.25 131 ASN A N 1
ATOM 1007 C CA . ASN A 1 131 ? 12.118 -9.240 -7.368 1.00 91.25 131 ASN A CA 1
ATOM 1008 C C . ASN A 1 131 ? 12.306 -8.106 -8.383 1.00 91.25 131 ASN A C 1
ATOM 1010 O O . ASN A 1 131 ? 13.442 -7.730 -8.669 1.00 91.25 131 ASN A O 1
ATOM 1014 N N . GLY A 1 132 ? 11.221 -7.555 -8.935 1.00 91.50 132 GLY A N 1
ATOM 1015 C CA . GLY A 1 132 ? 11.315 -6.470 -9.912 1.00 91.50 132 GLY A CA 1
ATOM 1016 C C . GLY A 1 132 ? 11.699 -5.117 -9.299 1.00 91.50 132 GLY A C 1
ATOM 1017 O O . GLY A 1 132 ? 12.054 -4.195 -10.032 1.00 91.50 132 GLY A O 1
ATOM 1018 N N . LEU A 1 133 ? 11.648 -4.989 -7.971 1.00 94.50 133 LEU A N 1
ATOM 1019 C CA . LEU A 1 133 ? 12.058 -3.790 -7.245 1.00 94.50 133 LEU A CA 1
ATOM 1020 C C . LEU A 1 133 ? 13.486 -3.934 -6.702 1.00 94.50 133 LEU A C 1
ATOM 1022 O O . LEU A 1 133 ? 13.967 -5.029 -6.407 1.00 94.50 133 LEU A O 1
ATOM 1026 N N . VAL A 1 134 ? 14.176 -2.811 -6.513 1.00 94.12 134 VAL A N 1
ATOM 1027 C CA . VAL A 1 134 ? 15.556 -2.768 -5.998 1.00 94.12 134 VAL A CA 1
ATOM 1028 C C . VAL A 1 134 ? 15.701 -1.823 -4.806 1.00 94.12 134 VAL A C 1
ATOM 1030 O O . VAL A 1 134 ? 14.797 -1.064 -4.456 1.00 94.12 134 VAL A O 1
ATOM 1033 N N . GLY A 1 135 ? 16.863 -1.874 -4.157 1.00 94.06 135 GLY A N 1
ATOM 1034 C CA . GLY A 1 135 ? 17.178 -1.044 -2.996 1.00 94.06 135 GLY A CA 1
ATOM 1035 C C . GLY A 1 135 ? 16.617 -1.585 -1.681 1.00 94.06 135 GLY A C 1
ATOM 1036 O O . GLY A 1 135 ? 15.843 -2.547 -1.649 1.00 94.06 135 GLY A O 1
ATOM 1037 N N . THR A 1 136 ? 17.048 -0.965 -0.583 1.00 92.00 136 THR A N 1
ATOM 1038 C CA . THR A 1 136 ? 16.690 -1.337 0.789 1.00 92.00 136 THR A CA 1
ATOM 1039 C C . THR A 1 136 ? 15.678 -0.365 1.384 1.00 92.00 136 THR A C 1
ATOM 1041 O O . THR A 1 136 ? 15.688 0.834 1.108 1.00 92.00 136 THR A O 1
ATOM 1044 N N . ILE A 1 137 ? 14.806 -0.884 2.249 1.00 93.25 137 ILE A N 1
ATOM 1045 C CA . ILE A 1 137 ? 13.944 -0.068 3.106 1.00 93.25 137 ILE A CA 1
ATOM 1046 C C . ILE A 1 137 ? 14.613 -0.014 4.481 1.00 93.25 137 ILE A C 1
ATOM 1048 O O . ILE A 1 137 ? 14.645 -1.020 5.189 1.00 93.25 137 ILE A O 1
ATOM 1052 N N . ASN A 1 138 ? 15.179 1.145 4.826 1.00 87.56 138 ASN A N 1
ATOM 1053 C CA . ASN A 1 138 ? 16.016 1.309 6.023 1.00 87.56 138 ASN A CA 1
ATOM 1054 C C . ASN A 1 138 ? 15.211 1.312 7.329 1.00 87.56 138 ASN A C 1
ATOM 1056 O O . ASN A 1 138 ? 15.734 0.944 8.377 1.00 87.56 138 ASN A O 1
ATOM 1060 N N . SER A 1 139 ? 13.944 1.724 7.279 1.00 91.50 139 SER A N 1
ATOM 1061 C CA . SER A 1 139 ? 13.059 1.747 8.441 1.00 91.50 139 SER A CA 1
ATOM 1062 C C . SER A 1 139 ? 11.632 1.381 8.060 1.00 91.50 139 SER A C 1
ATOM 1064 O O . SER A 1 139 ? 11.129 1.758 6.999 1.00 91.50 139 SER A O 1
ATOM 1066 N N . THR A 1 140 ? 10.972 0.634 8.944 1.00 94.06 140 THR A N 1
ATOM 1067 C CA . THR A 1 140 ? 9.550 0.319 8.806 1.00 94.06 140 THR A CA 1
ATOM 1068 C C . THR A 1 140 ? 8.735 1.603 8.977 1.00 94.06 140 THR A C 1
ATOM 1070 O O . THR A 1 140 ? 8.900 2.288 9.990 1.00 94.06 140 THR A O 1
ATOM 1073 N N . PRO A 1 141 ? 7.867 1.963 8.016 1.00 96.19 141 PRO A N 1
ATOM 1074 C CA . PRO A 1 141 ? 6.976 3.108 8.163 1.00 96.19 141 PRO A CA 1
ATOM 1075 C C . PRO A 1 141 ? 6.057 2.975 9.388 1.00 96.19 141 PRO A C 1
ATOM 1077 O O . PRO A 1 141 ? 5.712 1.851 9.759 1.00 96.19 141 PRO A O 1
ATOM 1080 N N . PRO A 1 142 ? 5.609 4.089 9.996 1.00 96.62 142 PRO A N 1
ATOM 1081 C CA . PRO A 1 142 ? 4.612 4.041 11.062 1.00 96.62 142 PRO A CA 1
ATOM 1082 C C . PRO A 1 142 ? 3.346 3.287 10.634 1.00 96.62 142 PRO A C 1
ATOM 1084 O O . PRO A 1 142 ? 2.980 3.300 9.457 1.00 96.62 142 PRO A O 1
ATOM 1087 N N . GLU A 1 143 ? 2.679 2.628 11.576 1.00 96.31 143 GLU A N 1
ATOM 1088 C CA . GLU A 1 143 ? 1.426 1.917 11.299 1.00 96.31 143 GLU A CA 1
ATOM 1089 C C . GLU A 1 143 ? 0.325 2.895 10.865 1.00 96.31 143 GLU A C 1
ATOM 1091 O O . GLU A 1 143 ? 0.236 4.007 11.397 1.00 96.31 143 GLU A O 1
ATOM 1096 N N . GLY A 1 144 ? -0.485 2.499 9.880 1.00 97.44 144 GLY A N 1
ATOM 1097 C CA . GLY A 1 144 ? -1.515 3.362 9.298 1.00 97.44 144 GLY A CA 1
ATOM 1098 C C . GLY A 1 144 ? -0.971 4.570 8.528 1.00 97.44 144 GLY A C 1
ATOM 1099 O O . GLY A 1 144 ? -1.648 5.588 8.454 1.00 97.44 144 GLY A O 1
ATOM 1100 N N . SER A 1 145 ? 0.256 4.510 7.997 1.00 98.00 145 SER A N 1
ATOM 1101 C CA . SER A 1 145 ? 0.845 5.605 7.199 1.00 98.00 145 SER A CA 1
ATOM 1102 C C . SER A 1 145 ? 0.933 5.313 5.701 1.00 98.00 145 SER A C 1
ATOM 1104 O O . SER A 1 145 ? 1.354 6.179 4.929 1.00 98.00 145 SER A O 1
ATOM 1106 N N . LEU A 1 146 ? 0.572 4.100 5.287 1.00 98.50 146 LEU A N 1
ATOM 1107 C CA . LEU A 1 146 ? 0.694 3.619 3.920 1.00 98.50 146 LEU A CA 1
ATOM 1108 C C . LEU A 1 146 ? -0.697 3.356 3.349 1.00 98.50 146 LEU A C 1
ATOM 1110 O O . LEU A 1 146 ? -1.523 2.741 4.009 1.00 98.50 146 LEU A O 1
ATOM 1114 N N . LEU A 1 147 ? -0.950 3.805 2.120 1.00 98.44 147 LEU A N 1
ATOM 1115 C CA . LEU A 1 147 ? -2.213 3.546 1.433 1.00 98.44 147 LEU A CA 1
ATOM 1116 C C . LEU A 1 147 ? -2.179 2.163 0.759 1.00 98.44 147 LEU A C 1
ATOM 1118 O O . LEU A 1 147 ? -1.355 1.981 -0.146 1.00 98.44 147 LEU A O 1
ATOM 1122 N N . PRO A 1 148 ? -3.038 1.204 1.146 1.00 98.06 148 PRO A N 1
ATOM 1123 C CA . PRO A 1 148 ? -3.131 -0.084 0.464 1.00 98.06 148 PRO A CA 1
ATOM 1124 C C . PRO A 1 148 ? -3.853 0.078 -0.877 1.00 98.06 148 PRO A C 1
ATOM 1126 O O . PRO A 1 148 ? -5.016 0.461 -0.913 1.00 98.06 148 PRO A O 1
ATOM 1129 N N . GLU A 1 149 ? -3.145 -0.178 -1.973 1.00 97.38 149 GLU A N 1
ATOM 1130 C CA . GLU A 1 149 ? -3.620 -0.056 -3.356 1.00 97.38 149 GLU A CA 1
ATOM 1131 C C . GLU A 1 149 ? -2.750 -0.941 -4.269 1.00 97.38 149 GLU A C 1
ATOM 1133 O O . GLU A 1 149 ? -1.804 -1.593 -3.818 1.00 97.38 149 GLU A O 1
ATOM 1138 N N . THR A 1 150 ? -3.046 -0.952 -5.571 1.00 97.81 150 THR A N 1
ATOM 1139 C CA . THR A 1 150 ? -2.151 -1.527 -6.583 1.00 97.81 150 THR A CA 1
ATOM 1140 C C . THR A 1 150 ? -1.200 -0.464 -7.125 1.00 97.81 150 THR A C 1
ATOM 1142 O O . THR A 1 150 ? -1.628 0.570 -7.636 1.00 97.81 150 THR A O 1
ATOM 1145 N N . TYR A 1 151 ? 0.101 -0.730 -7.029 1.00 97.44 151 TYR A N 1
ATOM 1146 C CA . TYR A 1 151 ? 1.171 0.178 -7.422 1.00 97.44 151 TYR A CA 1
ATOM 1147 C C . TYR A 1 151 ? 1.888 -0.342 -8.656 1.00 97.44 151 TYR A C 1
ATOM 1149 O O . TYR A 1 151 ? 2.446 -1.435 -8.647 1.00 97.44 151 TYR A O 1
ATOM 1157 N N . TYR A 1 152 ? 1.914 0.479 -9.698 1.00 95.75 152 TYR A N 1
ATOM 1158 C CA . TYR A 1 152 ? 2.650 0.195 -10.925 1.00 95.75 152 TYR A CA 1
ATOM 1159 C C . TYR A 1 152 ? 4.108 0.641 -10.816 1.00 95.75 152 TYR A C 1
ATOM 1161 O O . TYR A 1 152 ? 4.379 1.719 -10.269 1.00 95.75 152 TYR A O 1
ATOM 1169 N N . TYR A 1 153 ? 5.018 -0.167 -11.353 1.00 94.38 153 TYR A N 1
ATOM 1170 C CA . TYR A 1 153 ? 6.460 0.075 -11.347 1.00 94.38 153 TYR A CA 1
ATOM 1171 C C . TYR A 1 153 ? 7.131 -0.544 -12.580 1.00 94.38 153 TYR A C 1
ATOM 1173 O O . TYR A 1 153 ? 6.582 -1.438 -13.225 1.00 94.38 153 TYR A O 1
ATOM 1181 N N . SER A 1 154 ? 8.322 -0.056 -12.912 1.00 91.19 154 SER A N 1
ATOM 1182 C CA . SER A 1 154 ? 9.221 -0.658 -13.898 1.00 91.19 154 SER A CA 1
ATOM 1183 C C . SER A 1 154 ? 10.300 -1.487 -13.206 1.00 91.19 154 SER A C 1
ATOM 1185 O O . SER A 1 154 ? 10.678 -1.217 -12.065 1.00 91.19 154 SER A O 1
ATOM 1187 N N . PHE A 1 155 ? 10.838 -2.487 -13.902 1.00 91.12 155 PHE A N 1
ATOM 1188 C CA . PHE A 1 155 ? 11.952 -3.272 -13.375 1.00 91.12 155 PHE A CA 1
ATOM 1189 C C . PHE A 1 155 ? 13.134 -2.378 -12.967 1.00 91.12 155 PHE A C 1
ATOM 1191 O O . PHE A 1 155 ? 13.610 -1.548 -13.746 1.00 91.12 155 PHE A O 1
ATOM 1198 N N . GLY A 1 156 ? 13.636 -2.568 -11.748 1.00 90.31 156 GLY A N 1
ATOM 1199 C CA . GLY A 1 156 ? 14.719 -1.758 -11.195 1.00 90.31 156 GLY A CA 1
ATOM 1200 C C . GLY A 1 156 ? 14.269 -0.437 -10.563 1.00 90.31 156 GLY A C 1
ATOM 1201 O O . GLY A 1 156 ? 15.128 0.395 -10.243 1.00 90.31 156 GLY A O 1
ATOM 1202 N N . ASP A 1 157 ? 12.963 -0.229 -10.378 1.00 93.19 157 ASP A N 1
ATOM 1203 C CA . ASP A 1 157 ? 12.430 0.857 -9.554 1.00 93.19 157 ASP A CA 1
ATOM 1204 C C . ASP A 1 157 ? 12.718 0.620 -8.067 1.00 93.19 157 ASP A C 1
ATOM 1206 O O . ASP A 1 157 ? 12.866 -0.508 -7.586 1.00 93.19 157 ASP A O 1
ATOM 1210 N N . SER A 1 158 ? 12.818 1.712 -7.312 1.00 95.06 158 SER A N 1
ATOM 1211 C CA . SER A 1 158 ? 13.196 1.654 -5.904 1.00 95.06 158 SER A CA 1
ATOM 1212 C C . SER A 1 158 ? 12.029 1.223 -5.015 1.00 95.06 158 SER A C 1
ATOM 1214 O O . SER A 1 158 ? 10.964 1.843 -5.016 1.00 95.06 158 SER A O 1
ATOM 1216 N N . ARG A 1 159 ? 12.265 0.243 -4.134 1.00 97.31 159 ARG A N 1
ATOM 1217 C CA . ARG A 1 159 ? 11.327 -0.116 -3.053 1.00 97.31 159 ARG A CA 1
ATOM 1218 C C . ARG A 1 159 ? 10.956 1.096 -2.196 1.00 97.31 159 ARG A C 1
ATOM 1220 O O . ARG A 1 159 ? 9.802 1.253 -1.803 1.00 97.31 159 ARG A O 1
ATOM 1227 N N . LEU A 1 160 ? 11.925 1.976 -1.924 1.00 96.75 160 LEU A N 1
ATOM 1228 C CA . LEU A 1 160 ? 11.702 3.190 -1.137 1.00 96.75 160 LEU A CA 1
ATOM 1229 C C . LEU A 1 160 ? 10.802 4.192 -1.873 1.00 96.75 160 LEU A C 1
ATOM 1231 O O . LEU A 1 160 ? 10.012 4.888 -1.239 1.00 96.75 160 LEU A O 1
ATOM 1235 N N . GLU A 1 161 ? 10.888 4.253 -3.201 1.00 96.19 161 GLU A N 1
ATOM 1236 C CA . GLU A 1 161 ? 10.022 5.115 -4.004 1.00 96.19 161 GLU A CA 1
ATOM 1237 C C . GLU A 1 161 ? 8.562 4.661 -3.938 1.00 96.19 161 GLU A C 1
ATOM 1239 O O . GLU A 1 161 ? 7.679 5.500 -3.743 1.00 96.19 161 GLU A O 1
ATOM 1244 N N . ILE A 1 162 ? 8.303 3.349 -3.986 1.00 97.75 162 ILE A N 1
ATOM 1245 C CA . ILE A 1 162 ? 6.957 2.798 -3.775 1.00 97.75 162 ILE A CA 1
ATOM 1246 C C . ILE A 1 162 ? 6.431 3.189 -2.391 1.00 97.75 162 ILE A C 1
ATOM 1248 O O . ILE A 1 162 ? 5.357 3.781 -2.300 1.00 97.75 162 ILE A O 1
ATOM 1252 N N . VAL A 1 163 ? 7.214 2.992 -1.324 1.00 98.06 163 VAL A N 1
ATOM 1253 C CA . VAL A 1 163 ? 6.831 3.415 0.038 1.00 98.06 163 VAL A CA 1
ATOM 1254 C C . VAL A 1 163 ? 6.521 4.917 0.106 1.00 98.06 163 VAL A C 1
ATOM 1256 O O . VAL A 1 163 ? 5.543 5.329 0.732 1.00 98.06 163 VAL A O 1
ATOM 1259 N N . ASN A 1 164 ? 7.323 5.760 -0.542 1.00 97.81 164 ASN A N 1
ATOM 1260 C CA . ASN A 1 164 ? 7.100 7.206 -0.552 1.00 97.81 164 ASN A CA 1
ATOM 1261 C C . ASN A 1 164 ? 5.832 7.590 -1.326 1.00 97.81 164 ASN A C 1
ATOM 1263 O O . ASN A 1 164 ? 5.091 8.470 -0.881 1.00 97.81 164 ASN A O 1
ATOM 1267 N N . ARG A 1 165 ? 5.542 6.911 -2.442 1.00 98.06 165 ARG A N 1
ATOM 1268 C CA . ARG A 1 165 ? 4.278 7.063 -3.175 1.00 98.06 165 ARG A CA 1
ATOM 1269 C C . ARG A 1 165 ? 3.094 6.663 -2.303 1.00 98.06 165 ARG A C 1
ATOM 1271 O O . ARG A 1 165 ? 2.147 7.440 -2.219 1.00 98.06 165 ARG A O 1
ATOM 1278 N N . MET A 1 166 ? 3.175 5.533 -1.598 1.00 98.50 166 MET A N 1
ATOM 1279 C CA . MET A 1 166 ? 2.139 5.095 -0.655 1.00 98.50 166 MET A CA 1
ATOM 1280 C C . MET A 1 166 ? 1.844 6.164 0.399 1.00 98.50 166 MET A C 1
ATOM 1282 O O . MET A 1 166 ? 0.691 6.554 0.564 1.00 98.50 166 MET A O 1
ATOM 1286 N N . LYS A 1 167 ? 2.882 6.693 1.063 1.00 98.44 167 LYS A N 1
ATOM 1287 C CA . LYS A 1 167 ? 2.743 7.758 2.072 1.00 98.44 167 LYS A CA 1
ATOM 1288 C C . LYS A 1 167 ? 2.112 9.017 1.491 1.00 98.44 167 LYS A C 1
ATOM 1290 O O . LYS A 1 167 ? 1.169 9.559 2.058 1.00 98.44 167 LYS A O 1
ATOM 1295 N N . LYS A 1 168 ? 2.614 9.477 0.340 1.00 98.44 168 LYS A N 1
ATOM 1296 C CA . LYS A 1 168 ? 2.124 10.691 -0.323 1.00 98.44 168 LYS A CA 1
ATOM 1297 C C . LYS A 1 168 ? 0.646 10.566 -0.692 1.00 98.44 168 LYS A C 1
ATOM 1299 O O . LYS A 1 168 ? -0.119 11.499 -0.452 1.00 98.44 168 LYS A O 1
ATOM 1304 N N . GLN A 1 169 ? 0.248 9.428 -1.260 1.00 98.38 169 GLN A N 1
ATOM 1305 C CA . GLN A 1 169 ? -1.147 9.168 -1.612 1.00 98.38 169 GLN A CA 1
ATOM 1306 C C . GLN A 1 169 ? -2.026 9.054 -0.366 1.00 98.38 169 GLN A C 1
ATOM 1308 O O . GLN A 1 169 ? -3.083 9.682 -0.327 1.00 98.38 169 GLN A O 1
ATOM 1313 N N . PHE A 1 170 ? -1.555 8.362 0.676 1.00 98.50 170 PHE A N 1
ATOM 1314 C CA . PHE A 1 170 ? -2.257 8.258 1.952 1.00 98.50 170 PHE A CA 1
ATOM 1315 C C . PHE A 1 170 ? -2.525 9.630 2.572 1.00 98.50 170 PHE A C 1
ATOM 1317 O O . PHE A 1 170 ? -3.668 9.965 2.862 1.00 98.50 170 PHE A O 1
ATOM 1324 N N . THR A 1 171 ? -1.491 10.467 2.719 1.00 98.00 171 THR A N 1
ATOM 1325 C CA . THR A 1 171 ? -1.629 11.817 3.286 1.00 98.00 171 THR A CA 1
ATOM 1326 C C . THR A 1 171 ? -2.592 12.676 2.471 1.00 98.00 171 THR A C 1
ATOM 1328 O O . THR A 1 171 ? -3.420 13.378 3.050 1.00 98.00 171 THR A O 1
ATOM 1331 N N . LYS A 1 172 ? -2.517 12.606 1.135 1.00 98.19 172 LYS A N 1
ATOM 1332 C CA . LYS A 1 172 ? -3.437 13.327 0.249 1.00 98.19 172 LYS A CA 1
ATOM 1333 C C . LYS A 1 172 ? -4.885 12.881 0.477 1.00 98.19 172 LYS A C 1
ATOM 1335 O O . LYS A 1 172 ? -5.737 13.726 0.732 1.00 98.19 172 LYS A O 1
ATOM 1340 N N . LYS A 1 173 ? -5.148 11.573 0.436 1.00 98.06 173 LYS A N 1
ATOM 1341 C CA . LYS A 1 173 ? -6.495 11.009 0.596 1.00 98.06 173 LYS A CA 1
ATOM 1342 C C . LYS A 1 173 ? -7.072 11.246 1.985 1.00 98.06 173 LYS A C 1
ATOM 1344 O O . LYS A 1 173 ? -8.226 11.640 2.106 1.00 98.06 173 LYS A O 1
ATOM 1349 N N . LEU A 1 174 ? -6.262 11.080 3.027 1.00 98.12 174 LEU A N 1
ATOM 1350 C CA . LEU A 1 174 ? -6.679 11.355 4.396 1.00 98.12 174 LEU A CA 1
ATOM 1351 C C . LEU A 1 174 ? -7.081 12.821 4.571 1.00 98.12 174 LEU A C 1
ATOM 1353 O O . LEU A 1 174 ? -8.074 13.090 5.236 1.00 98.12 174 LEU A O 1
ATOM 1357 N N . LYS A 1 175 ? -6.342 13.759 3.965 1.00 97.88 175 LYS A N 1
ATOM 1358 C CA . LYS A 1 175 ? -6.708 15.178 3.990 1.00 97.88 175 LYS A CA 1
ATOM 1359 C C . LYS A 1 175 ? -8.055 15.417 3.301 1.00 97.88 175 LYS A C 1
ATOM 1361 O O . LYS A 1 175 ? -8.930 16.015 3.912 1.00 97.88 175 LYS A O 1
ATOM 1366 N N . GLU A 1 176 ? -8.225 14.899 2.082 1.00 97.31 176 GLU A N 1
ATOM 1367 C CA . GLU A 1 176 ? -9.476 15.016 1.313 1.00 97.31 176 GLU A CA 1
ATOM 1368 C C . GLU A 1 176 ? -10.691 14.513 2.114 1.00 97.31 176 GLU A C 1
ATOM 1370 O O . GLU A 1 176 ? -11.703 15.201 2.192 1.00 97.31 176 GLU A O 1
ATOM 1375 N N . LEU A 1 177 ? -10.575 13.347 2.759 1.00 97.38 177 LEU A N 1
ATOM 1376 C CA . LEU A 1 177 ? -11.655 12.755 3.557 1.00 97.38 177 LEU A CA 1
ATOM 1377 C C . LEU A 1 177 ? -11.879 13.473 4.894 1.00 97.38 177 LEU A C 1
ATOM 1379 O O . LEU A 1 177 ? -13.006 13.597 5.369 1.00 97.38 177 LEU A O 1
ATOM 1383 N N . TRP A 1 178 ? -10.807 13.938 5.536 1.00 97.56 178 TRP A N 1
ATOM 1384 C CA . TRP A 1 178 ? -10.898 14.633 6.820 1.00 97.56 178 TRP A CA 1
ATOM 1385 C C . TRP A 1 178 ? -11.677 15.948 6.718 1.00 97.56 178 TRP A C 1
ATOM 1387 O O . TRP A 1 178 ? -12.417 16.307 7.644 1.00 97.56 178 TRP A O 1
ATOM 1397 N N . ASP A 1 179 ? -11.531 16.639 5.588 1.00 96.19 179 ASP A N 1
ATOM 1398 C CA . ASP A 1 179 ? -12.229 17.889 5.301 1.00 96.19 179 ASP A CA 1
ATOM 1399 C C . ASP A 1 179 ? -13.744 17.673 5.140 1.00 96.19 179 ASP A C 1
ATOM 1401 O O . ASP A 1 179 ? -14.524 18.577 5.440 1.00 96.19 179 ASP A O 1
ATOM 1405 N N . THR A 1 180 ? -14.182 16.466 4.760 1.00 96.00 180 THR A N 1
ATOM 1406 C CA . THR A 1 180 ? -15.606 16.124 4.616 1.00 96.00 180 THR A CA 1
ATOM 1407 C C . THR A 1 180 ? -16.219 15.457 5.843 1.00 96.00 180 THR A C 1
ATOM 1409 O O . THR A 1 180 ? -17.419 15.207 5.829 1.00 96.00 180 THR A O 1
ATOM 1412 N N . ARG A 1 181 ? -15.442 15.158 6.894 1.00 96.62 181 ARG A N 1
ATOM 1413 C CA . ARG A 1 181 ? -15.890 14.337 8.037 1.00 96.62 181 ARG A CA 1
ATOM 1414 C C . ARG A 1 181 ? -17.194 14.826 8.674 1.00 96.62 181 ARG A C 1
ATOM 1416 O O . ARG A 1 181 ? -17.473 16.025 8.730 1.00 96.62 181 ARG A O 1
ATOM 1423 N N . ASN A 1 182 ? -17.935 13.908 9.292 1.00 95.00 182 ASN A N 1
ATOM 1424 C CA . ASN A 1 182 ? -19.056 14.287 10.145 1.00 95.00 182 ASN A CA 1
ATOM 1425 C C . ASN A 1 182 ? -18.537 15.071 11.376 1.00 95.00 182 ASN A C 1
ATOM 1427 O O . ASN A 1 182 ? -17.714 14.538 12.119 1.00 95.00 182 ASN A O 1
ATOM 1431 N N . PRO A 1 183 ? -18.994 16.314 11.631 1.00 91.44 183 PRO A N 1
ATOM 1432 C CA . PRO A 1 183 ? -18.523 17.110 12.768 1.00 91.44 183 PRO A CA 1
ATOM 1433 C C . PRO A 1 183 ? -18.963 16.544 14.127 1.00 91.44 183 PRO A C 1
ATOM 1435 O O . PRO A 1 183 ? -18.347 16.846 15.147 1.00 91.44 183 PRO A O 1
ATOM 1438 N N . ASN A 1 184 ? -19.998 15.701 14.147 1.00 89.88 184 ASN A N 1
ATOM 1439 C CA . ASN A 1 184 ? -20.566 15.087 15.343 1.00 89.88 184 ASN A CA 1
ATOM 1440 C C . ASN A 1 184 ? -20.022 13.666 15.552 1.00 89.88 184 ASN A C 1
ATOM 1442 O O . ASN A 1 184 ? -20.791 12.712 15.689 1.00 89.88 184 ASN A O 1
ATOM 1446 N N . ILE A 1 185 ? -18.694 13.523 15.565 1.00 93.75 185 ILE A N 1
ATOM 1447 C CA . ILE A 1 185 ? -18.000 12.285 15.950 1.00 93.75 185 ILE A CA 1
ATOM 1448 C C . ILE A 1 185 ? -17.016 12.570 17.100 1.00 93.75 185 ILE A C 1
ATOM 1450 O O . ILE A 1 185 ? -16.523 13.691 17.225 1.00 93.75 185 ILE A O 1
ATOM 1454 N N . PRO A 1 186 ? -16.699 11.587 17.964 1.00 94.00 186 PRO A N 1
ATOM 1455 C CA . PRO A 1 186 ? -15.837 11.788 19.131 1.00 94.00 186 PRO A CA 1
ATOM 1456 C C . PRO A 1 186 ? -14.344 11.858 18.770 1.00 94.00 186 PRO A C 1
ATOM 1458 O O . PRO A 1 186 ? -13.516 12.103 19.646 1.00 94.00 186 PRO A O 1
ATOM 1461 N N . ILE A 1 187 ? -14.011 11.623 17.498 1.00 94.50 187 ILE A N 1
ATOM 1462 C CA . ILE A 1 187 ? -12.664 11.653 16.929 1.00 94.50 187 ILE A CA 1
ATOM 1463 C C . ILE A 1 187 ? -12.238 13.106 16.717 1.00 94.50 187 ILE A C 1
ATOM 1465 O O . ILE A 1 187 ? -12.913 13.871 16.028 1.00 94.50 187 ILE A O 1
ATOM 1469 N N . LYS A 1 188 ? -11.094 13.484 17.283 1.00 94.75 188 LYS A N 1
ATOM 1470 C CA . LYS A 1 188 ? -10.597 14.866 17.314 1.00 94.75 188 LYS A CA 1
ATOM 1471 C C . LYS A 1 188 ? -9.557 15.164 16.244 1.00 94.75 188 LYS A C 1
ATOM 1473 O O . LYS A 1 188 ? -9.380 16.324 15.883 1.00 94.75 188 LYS A O 1
ATOM 1478 N N . THR A 1 189 ? -8.856 14.146 15.751 1.00 97.44 189 THR A N 1
ATOM 1479 C CA . THR A 1 189 ? -7.768 14.312 14.778 1.00 97.44 189 THR A CA 1
ATOM 1480 C C . THR A 1 189 ? -7.868 13.306 13.639 1.00 97.44 189 THR A C 1
ATOM 1482 O O . THR A 1 189 ? -8.414 12.214 13.805 1.00 97.44 189 THR A O 1
ATOM 1485 N N . SER A 1 190 ? -7.289 13.643 12.484 1.00 97.38 190 SER A N 1
ATOM 1486 C CA . SER A 1 190 ? -7.192 12.711 11.355 1.00 97.38 190 SER A CA 1
ATOM 1487 C C . SER A 1 190 ? -6.413 11.449 11.725 1.00 97.38 190 SER A C 1
ATOM 1489 O O . SER A 1 190 ? -6.752 10.366 11.262 1.00 97.38 190 SER A O 1
ATOM 1491 N N . TYR A 1 191 ? -5.431 11.555 12.624 1.00 98.06 191 TYR A N 1
ATOM 1492 C CA . TYR A 1 191 ? -4.715 10.395 13.145 1.00 98.06 191 TYR A CA 1
ATOM 1493 C C . TYR A 1 191 ? -5.628 9.467 13.958 1.00 98.06 191 TYR A C 1
ATOM 1495 O O . TYR A 1 191 ? -5.630 8.263 13.724 1.00 98.06 191 TYR A O 1
ATOM 1503 N N . GLU A 1 192 ? -6.467 10.005 14.849 1.00 98.19 192 GLU A N 1
ATOM 1504 C CA . GLU A 1 192 ? -7.461 9.201 15.578 1.00 98.19 192 GLU A CA 1
ATOM 1505 C C . GLU A 1 192 ? -8.466 8.519 14.632 1.00 98.19 192 GLU A C 1
ATOM 1507 O O . GLU A 1 192 ? -8.882 7.389 14.899 1.00 98.19 192 GLU A O 1
ATOM 1512 N N . ALA A 1 193 ? -8.811 9.154 13.504 1.00 98.12 193 ALA A N 1
ATOM 1513 C CA . ALA A 1 193 ? -9.642 8.527 12.476 1.00 98.12 193 ALA A CA 1
ATOM 1514 C C . ALA A 1 193 ? -8.954 7.308 11.853 1.00 98.12 193 ALA A C 1
ATOM 1516 O O . ALA A 1 193 ? -9.588 6.270 11.693 1.00 98.12 193 ALA A O 1
ATOM 1517 N N . VAL A 1 194 ? -7.650 7.400 11.568 1.00 98.56 194 VAL A N 1
ATOM 1518 C CA . VAL A 1 194 ? -6.857 6.265 11.067 1.00 98.56 194 VAL A CA 1
ATOM 1519 C C . VAL A 1 194 ? -6.767 5.149 12.108 1.00 98.56 194 VAL A C 1
ATOM 1521 O O . VAL A 1 194 ? -6.879 3.976 11.750 1.00 98.56 194 VAL A O 1
ATOM 1524 N N . ILE A 1 195 ? -6.622 5.484 13.396 1.00 98.44 195 ILE A N 1
ATOM 1525 C CA . ILE A 1 195 ? -6.638 4.481 14.469 1.00 98.44 195 ILE A CA 1
ATOM 1526 C C . ILE A 1 195 ? -7.963 3.719 14.441 1.00 98.44 195 ILE A C 1
ATOM 1528 O O . ILE A 1 195 ? -7.954 2.490 14.365 1.00 98.44 195 ILE A O 1
ATOM 1532 N N . LEU A 1 196 ? -9.095 4.427 14.447 1.00 98.31 196 LEU A N 1
ATOM 1533 C CA . LEU A 1 196 ? -10.403 3.779 14.410 1.00 98.31 196 LEU A CA 1
ATOM 1534 C C . LEU A 1 196 ? -10.607 2.970 13.118 1.00 98.31 196 LEU A C 1
ATOM 1536 O O . LEU A 1 196 ? -11.088 1.841 13.182 1.00 98.31 196 LEU A O 1
ATOM 1540 N N . ALA A 1 197 ? -10.199 3.511 11.969 1.00 98.31 197 ALA A N 1
ATOM 1541 C CA . ALA A 1 197 ? -10.275 2.833 10.679 1.00 98.31 197 ALA A CA 1
ATOM 1542 C C . ALA A 1 197 ? -9.486 1.517 10.669 1.00 98.31 197 ALA A C 1
ATOM 1544 O O . ALA A 1 197 ? -9.987 0.521 10.160 1.00 98.31 197 ALA A O 1
ATOM 1545 N N . SER A 1 198 ? -8.298 1.479 11.283 1.00 97.88 198 SER A N 1
ATOM 1546 C CA . SER A 1 198 ? -7.503 0.246 11.391 1.00 97.88 198 SER A CA 1
ATOM 1547 C C . SER A 1 198 ? -8.186 -0.838 12.231 1.00 97.88 198 SER A C 1
ATOM 1549 O O . SER A 1 198 ? -8.041 -2.023 11.949 1.00 97.88 198 SER A O 1
ATOM 1551 N N . ILE A 1 199 ? -8.981 -0.442 13.231 1.00 97.12 199 ILE A N 1
ATOM 1552 C CA . ILE A 1 199 ? -9.790 -1.376 14.021 1.00 97.12 199 ILE A CA 1
ATOM 1553 C C . ILE A 1 199 ? -10.955 -1.893 13.172 1.00 97.12 199 ILE A C 1
ATOM 1555 O O . ILE A 1 199 ? -11.152 -3.099 13.089 1.00 97.12 199 ILE A O 1
ATOM 1559 N N . ILE A 1 200 ? -11.689 -0.999 12.498 1.00 97.12 200 ILE A N 1
ATOM 1560 C CA . ILE A 1 200 ? -12.819 -1.362 11.624 1.00 97.12 200 ILE A CA 1
ATOM 1561 C C . ILE A 1 200 ? -12.376 -2.327 10.514 1.00 97.12 200 ILE A C 1
ATOM 1563 O O . ILE A 1 200 ? -13.061 -3.318 10.271 1.00 97.12 200 ILE A O 1
ATOM 1567 N N . GLU A 1 201 ? -11.225 -2.069 9.884 1.00 96.56 201 GLU A N 1
ATOM 1568 C CA . GLU A 1 201 ? -10.666 -2.903 8.811 1.00 96.56 201 GLU A CA 1
ATOM 1569 C C . GLU A 1 201 ? -10.468 -4.356 9.253 1.00 96.56 201 GLU A C 1
ATOM 1571 O O . GLU A 1 201 ? -10.748 -5.290 8.507 1.00 96.56 201 GLU A O 1
ATOM 1576 N N . LYS A 1 202 ? -10.005 -4.565 10.490 1.00 93.31 20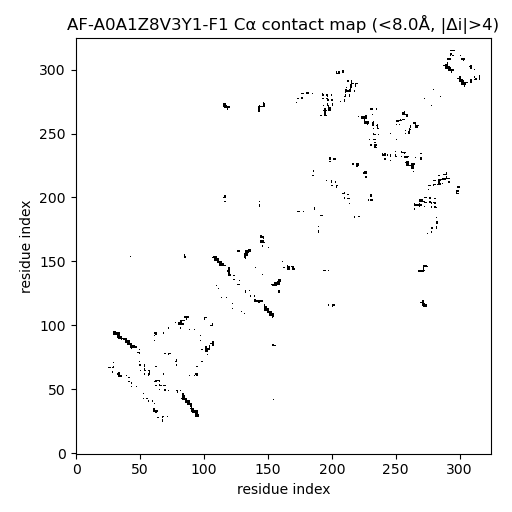2 LYS A N 1
ATOM 1577 C CA . LYS A 1 202 ? -9.754 -5.909 11.019 1.00 93.31 202 LYS A CA 1
ATOM 1578 C C . LYS A 1 202 ? -11.015 -6.620 11.516 1.00 93.31 202 LYS A C 1
ATOM 1580 O O . LYS A 1 202 ? -10.943 -7.819 11.762 1.00 93.31 202 LYS A O 1
ATOM 1585 N N . GLU A 1 203 ? -12.140 -5.922 11.654 1.00 92.31 203 GLU A N 1
ATOM 1586 C CA . GLU A 1 203 ? -13.409 -6.505 12.115 1.00 92.31 203 GLU A CA 1
ATOM 1587 C C . GLU A 1 203 ? -14.279 -7.018 10.960 1.00 92.31 203 GLU A C 1
ATOM 1589 O O . GLU A 1 203 ? -14.992 -8.010 11.110 1.00 92.31 203 GLU A O 1
ATOM 1594 N N . THR A 1 204 ? -14.259 -6.361 9.794 1.00 89.56 204 THR A N 1
ATOM 1595 C CA . THR A 1 204 ? -15.055 -6.812 8.645 1.00 89.56 204 THR A CA 1
ATOM 1596 C C . THR A 1 204 ? -14.472 -6.385 7.303 1.00 89.56 204 THR A C 1
ATOM 1598 O O . THR A 1 204 ? -14.060 -5.243 7.109 1.00 89.56 204 THR A O 1
ATOM 1601 N N . ALA A 1 205 ? -14.548 -7.299 6.335 1.00 83.00 205 ALA A N 1
ATOM 1602 C CA . ALA A 1 205 ? -14.303 -7.009 4.924 1.00 83.00 205 ALA A CA 1
ATOM 1603 C C . ALA A 1 205 ? -15.578 -6.540 4.185 1.00 83.00 205 ALA A C 1
ATOM 1605 O O . ALA A 1 205 ? -15.506 -6.101 3.037 1.00 83.00 205 ALA A O 1
ATOM 1606 N N . ILE A 1 206 ? -16.761 -6.634 4.812 1.00 89.25 206 ILE A N 1
ATOM 1607 C CA . ILE A 1 206 ? -18.044 -6.298 4.179 1.00 89.25 206 ILE A CA 1
ATOM 1608 C C . ILE A 1 206 ? -18.287 -4.793 4.274 1.00 89.25 206 ILE A C 1
ATOM 1610 O O . ILE A 1 206 ? -18.472 -4.244 5.364 1.00 89.25 206 ILE A O 1
ATOM 1614 N N . ARG A 1 207 ? -18.348 -4.126 3.116 1.00 85.94 207 ARG A N 1
ATOM 1615 C CA . ARG A 1 207 ? -18.465 -2.664 3.010 1.00 85.94 207 ARG A CA 1
ATOM 1616 C C . ARG A 1 207 ? -19.644 -2.096 3.799 1.00 85.94 207 ARG A C 1
ATOM 1618 O O . ARG A 1 207 ? -19.470 -1.105 4.503 1.00 85.94 207 ARG A O 1
ATOM 1625 N N . GLU A 1 208 ? -20.820 -2.710 3.715 1.00 85.44 208 GLU A N 1
ATOM 1626 C CA . GLU A 1 208 ? -22.028 -2.209 4.382 1.00 85.44 208 GLU A CA 1
ATOM 1627 C C . GLU A 1 208 ? -21.928 -2.323 5.910 1.00 85.44 208 GLU A C 1
ATOM 1629 O O . GLU A 1 208 ? -22.448 -1.475 6.636 1.00 85.44 208 GLU A O 1
ATOM 1634 N N . GLU A 1 209 ? -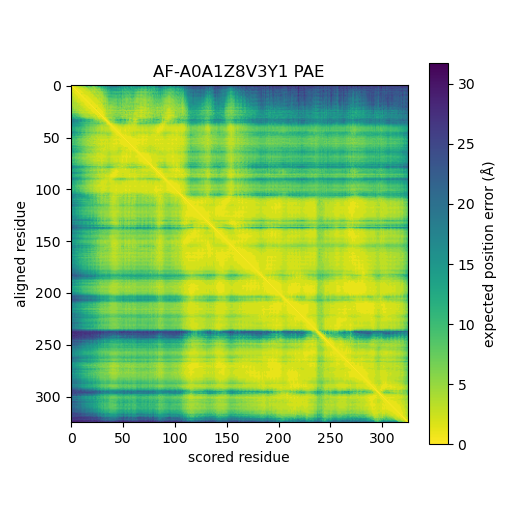21.230 -3.343 6.419 1.00 93.00 209 GLU A N 1
ATOM 1635 C CA . GLU A 1 209 ? -21.058 -3.532 7.859 1.00 93.00 209 GLU A CA 1
ATOM 1636 C C . GLU A 1 209 ? -20.016 -2.588 8.455 1.00 93.00 209 GLU A C 1
ATOM 1638 O O . GLU A 1 209 ? -20.157 -2.225 9.623 1.00 93.00 209 GLU A O 1
ATOM 1643 N N . ARG A 1 210 ? -19.032 -2.118 7.671 1.00 95.31 210 ARG A N 1
ATOM 1644 C CA . ARG A 1 210 ? -18.013 -1.163 8.148 1.00 95.31 210 ARG A CA 1
ATOM 1645 C C . ARG A 1 210 ? -18.652 0.073 8.784 1.00 95.31 210 ARG A C 1
ATOM 1647 O O . ARG A 1 210 ? -18.271 0.452 9.887 1.00 95.31 210 ARG A O 1
ATOM 1654 N N . PHE A 1 211 ? -19.680 0.650 8.157 1.00 96.88 211 PHE A N 1
ATOM 1655 C CA . PHE A 1 211 ? -20.390 1.824 8.685 1.00 96.88 211 PHE A CA 1
ATOM 1656 C C . PHE A 1 211 ? -21.176 1.536 9.976 1.00 96.88 211 PHE A C 1
ATOM 1658 O O . PHE A 1 211 ? -21.265 2.399 10.854 1.00 96.88 211 PHE A O 1
ATOM 1665 N N . LEU A 1 212 ? -21.731 0.327 10.122 1.00 97.12 212 LEU A N 1
ATOM 1666 C CA . LEU A 1 212 ? -22.435 -0.102 11.337 1.00 97.12 212 LEU A CA 1
ATOM 1667 C C . LEU A 1 212 ? -21.461 -0.410 12.481 1.00 97.12 212 LEU A C 1
ATOM 1669 O O . LEU A 1 212 ? -21.716 -0.036 13.625 1.00 97.12 212 LEU A O 1
ATOM 1673 N N . ILE A 1 213 ? -20.326 -1.043 12.189 1.00 97.06 213 ILE A N 1
ATOM 1674 C CA . ILE A 1 213 ? -19.260 -1.291 13.166 1.00 97.06 213 ILE A CA 1
ATOM 1675 C C . ILE A 1 213 ? -18.644 0.037 13.620 1.00 97.06 213 ILE A C 1
ATOM 1677 O O . ILE A 1 213 ? -18.498 0.269 14.823 1.00 97.06 213 ILE A O 1
ATOM 1681 N N . ALA A 1 214 ? -18.391 0.960 12.688 1.00 97.56 214 ALA A N 1
ATOM 1682 C CA . ALA A 1 214 ? -17.955 2.317 13.002 1.00 97.56 214 ALA A CA 1
ATOM 1683 C C . ALA A 1 214 ? -18.951 3.039 13.925 1.00 97.56 214 ALA A C 1
ATOM 1685 O O . ALA A 1 214 ? -18.536 3.697 14.882 1.00 97.56 214 ALA A O 1
ATOM 1686 N N . SER A 1 215 ? -20.259 2.857 13.697 1.00 97.38 215 SER A N 1
ATOM 1687 C CA . SER A 1 215 ? -21.325 3.350 14.581 1.00 97.38 215 SER A CA 1
ATOM 1688 C C . SER A 1 215 ? -21.194 2.799 16.000 1.00 97.38 215 SER A C 1
ATOM 1690 O O . SER A 1 215 ? -21.212 3.566 16.962 1.00 97.38 215 SER A O 1
ATOM 1692 N N . VAL A 1 216 ? -20.985 1.485 16.153 1.00 97.94 216 VAL A N 1
ATOM 1693 C CA . VAL A 1 216 ? -20.815 0.855 17.472 1.00 97.94 216 VAL A CA 1
ATOM 1694 C C . VAL A 1 216 ? -19.615 1.434 18.216 1.00 97.94 216 VAL A C 1
ATOM 1696 O O . VAL A 1 216 ? -19.747 1.814 19.383 1.00 97.94 216 VAL A O 1
ATOM 1699 N N . PHE A 1 217 ? -18.453 1.530 17.568 1.00 98.06 217 PHE A N 1
ATOM 1700 C CA . PHE A 1 217 ? -17.262 2.083 18.212 1.00 98.06 217 PHE A CA 1
ATOM 1701 C C . PHE A 1 217 ? -17.425 3.568 18.545 1.00 98.06 217 PHE A C 1
ATOM 1703 O O . PHE A 1 217 ? -17.098 3.982 19.657 1.00 98.06 217 PHE A O 1
ATOM 1710 N N . THR A 1 218 ? -18.022 4.350 17.646 1.00 97.56 218 THR A N 1
ATOM 1711 C CA . THR A 1 218 ? -18.346 5.767 17.871 1.00 97.56 218 THR A CA 1
ATOM 1712 C C . THR A 1 218 ? -19.260 5.951 19.084 1.00 97.56 218 THR A C 1
ATOM 1714 O O . THR A 1 218 ? -18.961 6.731 19.991 1.00 97.56 218 THR A O 1
ATOM 1717 N N . ASN A 1 219 ? -20.331 5.163 19.169 1.00 97.50 219 ASN A N 1
ATOM 1718 C CA . ASN A 1 219 ? -21.262 5.167 20.293 1.00 97.50 219 ASN A CA 1
ATOM 1719 C C . ASN A 1 219 ? -20.579 4.781 21.613 1.00 97.50 219 ASN A C 1
ATOM 1721 O O . ASN A 1 219 ? -20.837 5.390 22.659 1.00 97.50 219 ASN A O 1
ATOM 1725 N N . ARG A 1 220 ? -19.684 3.785 21.582 1.00 97.75 220 ARG A N 1
ATOM 1726 C CA . ARG A 1 220 ? -18.889 3.386 22.753 1.00 97.75 220 ARG A CA 1
ATOM 1727 C C . ARG A 1 220 ? -17.973 4.514 23.220 1.00 97.75 220 ARG A C 1
ATOM 1729 O O . ARG A 1 220 ? -17.960 4.802 24.417 1.00 97.75 220 ARG A O 1
ATOM 1736 N N . LEU A 1 221 ? -17.275 5.184 22.302 1.00 97.12 221 LEU A N 1
ATOM 1737 C CA . LEU A 1 221 ? -16.412 6.327 22.616 1.00 97.12 221 LEU A CA 1
ATOM 1738 C C . LEU A 1 221 ? -17.199 7.462 23.283 1.00 97.12 221 LEU A C 1
ATOM 1740 O O . LEU A 1 221 ? -16.780 7.945 24.336 1.00 97.12 221 LEU A O 1
ATOM 1744 N N . TYR A 1 222 ? -18.378 7.815 22.758 1.00 95.69 222 TYR A N 1
ATOM 1745 C CA . TYR A 1 222 ? -19.252 8.821 23.374 1.00 95.69 222 TYR A CA 1
ATOM 1746 C C . TYR A 1 222 ? -19.637 8.481 24.815 1.00 95.69 222 TYR A C 1
ATOM 1748 O O . TYR A 1 222 ? -19.603 9.339 25.697 1.00 95.69 222 TYR A O 1
ATOM 1756 N N . ARG A 1 223 ? -19.962 7.212 25.083 1.00 95.50 223 ARG A N 1
ATOM 1757 C CA . ARG A 1 223 ? -20.337 6.743 26.426 1.00 95.50 223 ARG A CA 1
ATOM 1758 C C . ARG A 1 223 ? -19.149 6.401 27.322 1.00 95.50 223 ARG A C 1
ATOM 1760 O O . ARG A 1 223 ? -19.360 5.870 28.412 1.00 95.50 223 ARG A O 1
ATOM 1767 N N . LYS A 1 224 ? -17.914 6.672 26.883 1.00 95.62 224 LYS A N 1
ATOM 1768 C CA . LYS A 1 224 ? -16.676 6.280 27.582 1.00 95.62 224 LYS A CA 1
ATOM 1769 C C . LYS A 1 224 ? -16.627 4.773 27.891 1.00 95.62 224 LYS A C 1
ATOM 1771 O O . LYS A 1 224 ? -16.015 4.345 28.871 1.00 95.62 224 LYS A O 1
ATOM 1776 N N . MET A 1 225 ? -17.282 3.968 27.056 1.00 96.06 225 MET A N 1
ATOM 1777 C CA . MET A 1 225 ? -17.196 2.514 27.088 1.00 96.06 225 MET A CA 1
ATOM 1778 C C . MET A 1 225 ? -15.880 2.078 26.440 1.00 96.06 225 MET A C 1
ATOM 1780 O O . MET A 1 225 ? -15.386 2.710 25.507 1.00 96.06 225 MET A O 1
ATOM 1784 N N . ARG A 1 226 ? -15.306 0.980 26.933 1.00 97.00 226 ARG A N 1
ATOM 1785 C CA . ARG A 1 226 ? -14.143 0.352 26.297 1.00 97.00 226 ARG A CA 1
ATOM 1786 C C . ARG A 1 226 ? -14.519 -0.186 24.915 1.00 97.00 226 ARG A C 1
ATOM 1788 O O . ARG A 1 226 ? -15.653 -0.627 24.731 1.00 97.00 226 ARG A O 1
ATOM 1795 N N . LEU A 1 227 ? -13.583 -0.167 23.963 1.00 97.12 227 LEU A N 1
ATOM 1796 C CA . LEU A 1 227 ? -13.861 -0.640 22.601 1.00 97.12 227 LEU A CA 1
ATOM 1797 C C . LEU A 1 227 ? -13.952 -2.161 22.528 1.00 97.12 227 LEU A C 1
ATOM 1799 O O . LEU A 1 227 ? -14.826 -2.639 21.816 1.00 97.12 227 LEU A O 1
ATOM 1803 N N . GLN A 1 228 ? -13.149 -2.886 23.318 1.00 95.56 228 GLN A N 1
ATOM 1804 C CA . GLN A 1 228 ? -13.160 -4.353 23.420 1.00 95.56 228 GLN A CA 1
ATOM 1805 C C . GLN A 1 228 ? -13.137 -5.039 22.047 1.00 95.56 228 GLN A C 1
ATOM 1807 O O . GLN A 1 228 ? -14.035 -5.809 21.719 1.00 95.56 228 GLN A O 1
ATOM 1812 N N . SER A 1 229 ? -12.139 -4.689 21.239 1.00 93.62 229 SER A N 1
ATOM 1813 C CA . SER A 1 229 ? -11.912 -5.258 19.914 1.00 93.62 229 SER A CA 1
ATOM 1814 C C . SER A 1 229 ? -10.737 -6.232 19.962 1.00 93.62 229 SER A C 1
ATOM 1816 O O . SER A 1 229 ? -9.631 -5.878 20.382 1.00 93.62 229 SER A O 1
ATOM 1818 N N . ASP A 1 230 ? -10.990 -7.459 19.528 1.00 90.69 230 ASP A N 1
ATOM 1819 C CA . ASP A 1 230 ? -10.053 -8.582 19.526 1.00 90.69 230 ASP A CA 1
ATOM 1820 C C . ASP A 1 230 ? -8.760 -8.290 18.733 1.00 90.69 230 ASP A C 1
ATOM 1822 O O . ASP A 1 230 ? -7.675 -8.444 19.308 1.00 90.69 230 ASP A O 1
ATOM 1826 N N . PRO A 1 231 ? -8.816 -7.748 17.496 1.00 91.88 231 PRO A N 1
ATOM 1827 C CA . PRO A 1 231 ? -7.627 -7.338 16.742 1.00 91.88 231 PRO A CA 1
ATOM 1828 C C . PRO A 1 231 ? -6.651 -6.434 17.506 1.00 91.88 231 PRO A C 1
ATOM 1830 O O . PRO A 1 231 ? -5.436 -6.543 17.344 1.00 91.88 231 PRO A O 1
ATOM 1833 N N . THR A 1 232 ? -7.160 -5.557 18.378 1.00 94.00 232 THR A N 1
ATOM 1834 C CA . THR A 1 232 ? -6.310 -4.651 19.168 1.00 94.00 232 THR A CA 1
ATOM 1835 C C . THR A 1 232 ? -5.512 -5.380 20.248 1.00 94.00 232 THR A C 1
ATOM 1837 O O . THR A 1 232 ? -4.393 -4.979 20.576 1.00 94.00 232 THR A O 1
ATOM 1840 N N . VAL A 1 233 ? -6.065 -6.476 20.777 1.00 92.19 233 VAL A N 1
ATOM 1841 C CA . VAL A 1 233 ? -5.378 -7.351 21.729 1.00 92.19 233 VAL A CA 1
ATOM 1842 C C . VAL A 1 233 ? -4.284 -8.114 21.009 1.00 92.19 233 VAL A C 1
ATOM 1844 O O . VAL A 1 233 ? -3.150 -8.104 21.479 1.00 92.19 233 VAL A O 1
ATOM 1847 N N . ILE A 1 234 ? -4.597 -8.713 19.855 1.00 88.62 234 ILE A N 1
ATOM 1848 C CA . ILE A 1 234 ? -3.625 -9.513 19.106 1.00 88.62 234 ILE A CA 1
ATOM 1849 C C . ILE A 1 234 ? -2.439 -8.650 18.673 1.00 88.62 234 ILE A C 1
ATOM 1851 O O . ILE A 1 234 ? -1.302 -9.016 18.942 1.00 88.62 234 ILE A O 1
ATOM 1855 N N . TYR A 1 235 ? -2.691 -7.457 18.124 1.00 90.81 235 TYR A N 1
ATOM 1856 C CA . TYR A 1 235 ? -1.620 -6.525 17.761 1.00 90.81 235 TYR A CA 1
ATOM 1857 C C . TYR A 1 235 ? -0.759 -6.110 18.968 1.00 90.81 235 TYR A C 1
ATOM 1859 O O . TYR A 1 235 ? 0.462 -6.002 18.870 1.00 90.81 235 TYR A O 1
ATOM 1867 N N . GLY A 1 236 ? -1.389 -5.869 20.124 1.00 87.25 236 GLY A N 1
ATOM 1868 C CA . GLY A 1 236 ? -0.687 -5.480 21.347 1.00 87.25 236 GLY A CA 1
ATOM 1869 C C . GLY A 1 236 ? 0.114 -6.612 21.996 1.00 87.25 236 GLY A C 1
ATOM 1870 O O . GLY A 1 236 ? 1.040 -6.344 22.765 1.00 87.25 236 GLY A O 1
ATOM 1871 N N . VAL A 1 237 ? -0.233 -7.869 21.719 1.00 82.50 237 VAL A N 1
ATOM 1872 C CA . VAL A 1 237 ? 0.512 -9.040 22.178 1.00 82.50 237 VAL A CA 1
ATOM 1873 C C . VAL A 1 237 ? 1.639 -9.314 21.183 1.00 82.50 237 VAL A C 1
ATOM 1875 O O . VAL A 1 237 ? 1.459 -9.965 20.160 1.00 82.50 237 VAL A O 1
ATOM 1878 N N . ALA A 1 238 ? 2.826 -8.796 21.500 1.00 63.53 238 ALA A N 1
ATOM 1879 C CA . ALA A 1 238 ? 4.012 -8.956 20.667 1.00 63.53 238 ALA A CA 1
ATOM 1880 C C . ALA A 1 238 ? 4.261 -10.427 20.280 1.00 63.53 238 ALA A C 1
ATOM 1882 O O . ALA A 1 238 ? 4.298 -11.304 21.141 1.00 63.53 238 ALA A O 1
ATOM 1883 N N . GLY A 1 239 ? 4.486 -10.671 18.986 1.00 57.44 239 GLY A N 1
ATOM 1884 C CA . GLY A 1 239 ? 4.895 -11.976 18.462 1.00 57.44 239 GLY A CA 1
ATOM 1885 C C . GLY A 1 239 ? 3.763 -12.934 18.092 1.00 57.44 239 GLY A C 1
ATOM 1886 O O . GLY A 1 239 ? 4.076 -13.976 17.526 1.00 57.44 239 GLY A O 1
ATOM 1887 N N . LYS A 1 240 ? 2.493 -12.588 18.346 1.00 60.16 240 LYS A N 1
ATOM 1888 C CA . LYS A 1 240 ? 1.352 -13.344 17.816 1.00 60.16 240 LYS A CA 1
ATOM 1889 C C . LYS A 1 240 ? 0.996 -12.891 16.406 1.00 60.16 240 LYS A C 1
ATOM 1891 O O . LYS A 1 240 ? 0.936 -11.690 16.135 1.00 60.16 240 LYS A O 1
ATOM 1896 N N . ASP A 1 241 ? 0.737 -13.849 15.523 1.00 64.44 241 ASP A N 1
ATOM 1897 C CA . ASP A 1 241 ? 0.070 -13.565 14.251 1.00 64.44 241 ASP A CA 1
ATOM 1898 C C . ASP A 1 241 ? -1.350 -13.036 14.533 1.00 64.44 241 ASP A C 1
ATOM 1900 O O . ASP A 1 241 ? -2.014 -13.497 15.465 1.00 64.44 241 ASP A O 1
ATOM 1904 N N . LEU A 1 242 ? -1.841 -12.088 13.724 1.00 64.31 242 LEU A N 1
ATOM 1905 C CA . LEU A 1 242 ? -3.215 -11.567 13.809 1.00 64.31 242 LEU A CA 1
ATOM 1906 C C . LEU A 1 242 ? -4.285 -12.667 13.671 1.00 64.31 242 LEU A C 1
ATOM 1908 O O . LEU A 1 242 ? -5.441 -12.427 14.012 1.00 64.31 242 LEU A O 1
ATOM 1912 N N . ASN A 1 243 ? -3.908 -13.851 13.185 1.00 64.62 243 ASN A N 1
ATOM 1913 C CA . ASN A 1 243 ? -4.785 -15.009 13.027 1.00 64.62 243 ASN A CA 1
ATOM 1914 C C . ASN A 1 243 ? -4.742 -16.005 14.202 1.00 64.62 243 ASN A C 1
ATOM 1916 O O . ASN A 1 243 ? -5.486 -16.988 14.194 1.00 64.62 243 ASN A O 1
ATOM 1920 N N . GLU A 1 244 ? -3.889 -15.796 15.208 1.00 70.50 244 GLU A N 1
ATOM 1921 C CA . GLU A 1 244 ? -3.835 -16.683 16.370 1.00 70.50 244 GLU A CA 1
ATOM 1922 C C . GLU A 1 244 ? -5.045 -16.504 17.302 1.00 70.50 244 GLU A C 1
ATOM 1924 O O . GLU A 1 244 ? -5.497 -15.380 17.543 1.00 70.50 244 GLU A O 1
ATOM 1929 N N . PRO A 1 245 ? -5.555 -17.594 17.906 1.00 77.75 245 PRO A N 1
ATOM 1930 C CA . PRO A 1 245 ? -6.647 -17.500 18.858 1.00 77.75 245 PRO A CA 1
ATOM 1931 C C . PRO A 1 245 ? -6.236 -16.704 20.105 1.00 77.75 245 PRO A C 1
ATOM 1933 O O . PRO A 1 245 ? -5.151 -16.868 20.681 1.00 77.75 245 PRO A O 1
ATOM 1936 N N . ILE A 1 246 ? -7.158 -15.856 20.556 1.00 83.00 246 ILE A N 1
ATOM 1937 C CA . ILE A 1 246 ? -6.989 -15.041 21.757 1.00 83.00 246 ILE A CA 1
ATOM 1938 C C . ILE A 1 246 ? -7.337 -15.873 22.989 1.00 83.00 246 ILE A C 1
ATOM 1940 O O . ILE A 1 246 ? -8.407 -16.478 23.078 1.00 83.00 246 ILE A O 1
ATOM 1944 N N . THR A 1 247 ? -6.443 -15.872 23.975 1.00 86.31 247 THR A N 1
ATOM 1945 C CA . THR A 1 247 ? -6.679 -16.529 25.265 1.00 86.31 247 THR A CA 1
ATOM 1946 C C . THR A 1 247 ? -7.255 -15.556 26.298 1.00 86.31 247 THR A C 1
ATOM 1948 O O . THR A 1 247 ? -7.137 -14.336 26.183 1.00 86.31 247 THR A O 1
ATOM 1951 N N . GLN A 1 248 ? -7.847 -16.083 27.374 1.00 87.00 248 GLN A N 1
ATOM 1952 C CA . GLN A 1 248 ? -8.345 -15.249 28.479 1.00 87.00 248 GLN A CA 1
ATOM 1953 C C . GLN A 1 248 ? -7.238 -14.447 29.178 1.00 87.00 248 GLN A C 1
ATOM 1955 O O . GLN A 1 248 ? -7.491 -13.360 29.699 1.00 87.00 248 GLN A O 1
ATOM 1960 N N . THR A 1 249 ? -6.015 -14.975 29.201 1.00 87.81 249 THR A N 1
ATOM 1961 C CA . THR A 1 249 ? -4.842 -14.274 29.728 1.00 87.81 249 THR A CA 1
ATOM 1962 C C . THR A 1 249 ? -4.430 -13.120 28.819 1.00 87.81 249 THR A C 1
ATOM 1964 O O . THR A 1 249 ? -4.092 -12.057 29.334 1.00 87.81 249 THR A O 1
ATOM 1967 N N . ASP A 1 250 ? -4.536 -13.271 27.495 1.00 88.50 250 ASP A N 1
ATOM 1968 C CA . ASP A 1 250 ? -4.270 -12.179 26.547 1.00 88.50 250 ASP A CA 1
ATOM 1969 C C . ASP A 1 250 ? -5.259 -11.019 26.731 1.00 88.50 250 ASP A C 1
ATOM 1971 O O . ASP A 1 250 ? -4.838 -9.867 26.821 1.00 88.50 250 ASP A O 1
ATOM 1975 N N . LEU A 1 251 ? -6.557 -11.310 26.896 1.00 89.69 251 LEU A N 1
ATOM 1976 C CA . LEU A 1 251 ? -7.593 -10.285 27.109 1.00 89.69 251 LEU A CA 1
ATOM 1977 C C . LEU A 1 251 ? -7.351 -9.423 28.357 1.00 89.69 251 LEU A C 1
ATOM 1979 O O . LEU A 1 251 ? -7.767 -8.265 28.399 1.00 89.69 251 LEU A O 1
ATOM 1983 N N . ARG A 1 252 ? -6.679 -9.970 29.375 1.00 91.81 252 ARG A N 1
ATOM 1984 C CA . ARG A 1 252 ? -6.375 -9.274 30.636 1.00 91.81 252 ARG A CA 1
ATOM 1985 C C . ARG A 1 252 ? -4.995 -8.622 30.652 1.00 91.81 252 ARG A C 1
ATOM 1987 O O . ARG A 1 252 ? -4.704 -7.883 31.588 1.00 91.81 252 ARG A O 1
ATOM 1994 N N . ARG A 1 253 ? -4.143 -8.896 29.660 1.00 90.25 253 ARG A N 1
ATOM 1995 C CA . ARG A 1 253 ? -2.776 -8.371 29.613 1.00 90.25 253 ARG A CA 1
ATOM 1996 C C . ARG A 1 253 ? -2.796 -6.867 29.373 1.00 90.25 253 ARG A C 1
ATOM 1998 O O . ARG A 1 253 ? -3.390 -6.396 28.405 1.00 90.25 253 ARG A O 1
ATOM 2005 N N . GLU A 1 254 ? -2.105 -6.116 30.218 1.00 92.19 254 GLU A N 1
ATOM 2006 C CA . GLU A 1 254 ? -1.980 -4.674 30.039 1.00 92.19 254 GLU A CA 1
ATOM 2007 C C . GLU A 1 254 ? -1.006 -4.368 28.899 1.00 92.19 254 GLU A C 1
ATOM 2009 O O . GLU A 1 254 ? 0.185 -4.667 28.970 1.00 92.19 254 GLU A O 1
ATOM 2014 N N . THR A 1 255 ? -1.522 -3.781 27.823 1.00 92.38 255 THR A N 1
ATOM 2015 C CA . THR A 1 255 ? -0.720 -3.283 26.702 1.00 92.38 255 THR A CA 1
ATOM 2016 C C . THR A 1 255 ? -1.271 -1.932 26.255 1.00 92.38 255 THR A C 1
ATOM 2018 O O . THR A 1 255 ? -2.411 -1.576 26.563 1.00 92.38 255 THR A O 1
ATOM 2021 N N . ALA A 1 256 ? -0.481 -1.169 25.496 1.00 93.19 256 ALA A N 1
ATOM 2022 C CA . ALA A 1 256 ? -0.912 0.125 24.960 1.00 93.19 256 ALA A CA 1
ATOM 2023 C C . ALA A 1 256 ? -2.045 0.022 23.917 1.00 93.19 256 ALA A C 1
ATOM 2025 O O . ALA A 1 256 ? -2.632 1.047 23.558 1.00 93.19 256 ALA A O 1
ATOM 2026 N N . HIS A 1 257 ? -2.343 -1.193 23.441 1.00 94.88 257 HIS A N 1
ATOM 2027 C CA . HIS A 1 257 ? -3.338 -1.458 22.404 1.00 94.88 257 HIS A CA 1
ATOM 2028 C C . HIS A 1 257 ? -4.531 -2.265 22.901 1.00 94.88 257 HIS A C 1
ATOM 2030 O O . HIS A 1 257 ? -5.581 -2.199 22.278 1.00 94.88 257 HIS A O 1
ATOM 2036 N N . ASN A 1 258 ? -4.424 -2.976 24.028 1.00 95.31 258 ASN A N 1
ATOM 2037 C CA . ASN A 1 258 ? -5.499 -3.835 24.511 1.00 95.31 258 ASN A CA 1
ATOM 2038 C C . ASN A 1 258 ? -6.729 -3.022 24.964 1.00 95.31 258 ASN A C 1
ATOM 2040 O O . ASN A 1 258 ? -6.834 -2.586 26.117 1.00 95.31 258 ASN A O 1
ATOM 2044 N N . THR A 1 259 ? -7.711 -2.897 24.067 1.00 96.38 259 THR A N 1
ATOM 2045 C CA . THR A 1 259 ? -8.967 -2.171 24.304 1.00 96.38 259 THR A CA 1
ATOM 2046 C C . THR A 1 259 ? -9.955 -2.880 25.235 1.00 96.38 259 THR A C 1
ATOM 2048 O O . THR A 1 259 ? -11.035 -2.342 25.485 1.00 96.38 259 THR A O 1
ATOM 2051 N N . TYR A 1 260 ? -9.610 -4.043 25.798 1.00 95.06 260 TYR A N 1
ATOM 2052 C CA . TYR A 1 260 ? -10.317 -4.622 26.946 1.00 95.06 260 TYR A CA 1
ATOM 2053 C C . TYR A 1 260 ? -9.876 -4.005 28.276 1.00 95.06 260 TYR A C 1
ATOM 2055 O O . TYR A 1 260 ? -10.668 -3.966 29.222 1.00 95.06 260 TYR A O 1
ATOM 2063 N N . VAL A 1 261 ? -8.650 -3.482 28.341 1.00 94.81 261 VAL A N 1
ATOM 2064 C CA . VAL A 1 261 ? -8.069 -2.883 29.549 1.00 94.81 261 VAL A CA 1
ATOM 2065 C C . VAL A 1 261 ? -8.147 -1.359 29.479 1.00 94.81 261 VAL A C 1
ATOM 2067 O O . VAL A 1 261 ? -8.712 -0.726 30.383 1.00 94.81 261 VAL A O 1
ATOM 2070 N N . ILE A 1 262 ? -7.660 -0.767 28.385 1.00 95.31 262 ILE A N 1
ATOM 2071 C CA . ILE A 1 262 ? -7.624 0.690 28.208 1.00 95.31 262 ILE A CA 1
ATOM 2072 C C . ILE A 1 262 ? -9.012 1.259 27.884 1.00 95.31 262 ILE A C 1
ATOM 2074 O O . ILE A 1 262 ? -9.916 0.555 27.427 1.00 95.31 262 ILE A O 1
ATOM 2078 N N . ARG A 1 263 ? -9.195 2.559 28.132 1.00 94.44 263 ARG A N 1
ATOM 2079 C CA . ARG A 1 263 ? -10.387 3.317 27.719 1.00 94.44 263 ARG A CA 1
ATOM 2080 C C . ARG A 1 263 ? -10.045 4.182 26.510 1.00 94.44 263 ARG A C 1
ATOM 2082 O O . ARG A 1 263 ? -8.991 4.805 26.496 1.00 94.44 263 ARG A O 1
ATOM 2089 N N . GLY A 1 264 ? -10.973 4.280 25.561 1.00 95.50 264 GLY A N 1
ATOM 2090 C CA . GLY A 1 264 ? -10.776 5.052 24.334 1.00 95.50 264 GLY A CA 1
ATOM 2091 C C . GLY A 1 264 ? -10.011 4.283 23.257 1.00 95.50 264 GLY A C 1
ATOM 2092 O O . GLY A 1 264 ? -10.013 3.051 23.245 1.00 95.50 264 GLY A O 1
ATOM 2093 N N . LEU A 1 265 ? -9.404 5.032 22.338 1.00 97.25 265 LEU A N 1
ATOM 2094 C CA . LEU A 1 265 ? -8.591 4.499 21.246 1.00 97.25 265 LEU A CA 1
ATOM 2095 C C . LEU A 1 265 ? -7.209 4.037 21.756 1.00 97.25 265 LEU A C 1
ATOM 2097 O O . LEU A 1 265 ? -6.698 4.606 22.725 1.00 97.25 265 LEU A O 1
ATOM 2101 N N . PRO A 1 266 ? -6.586 3.032 21.112 1.00 96.19 266 PRO A N 1
ATOM 2102 C CA . PRO A 1 266 ? -5.186 2.690 21.356 1.00 96.19 266 PRO A CA 1
ATOM 2103 C C . PRO A 1 266 ? -4.245 3.818 20.904 1.00 96.19 266 PRO A C 1
ATOM 2105 O O . PRO A 1 266 ? -4.664 4.760 20.235 1.00 96.19 266 PRO A O 1
ATOM 2108 N N . LYS A 1 267 ? -2.956 3.734 21.264 1.00 91.50 267 LYS A N 1
ATOM 2109 C CA . LYS A 1 267 ? -1.981 4.805 20.961 1.00 91.50 267 LYS A CA 1
ATOM 2110 C C . LYS A 1 267 ? -1.636 4.944 19.474 1.00 91.50 267 LYS A C 1
ATOM 2112 O O . LYS A 1 267 ? -1.255 6.031 19.053 1.00 91.50 267 LYS A O 1
ATOM 2117 N N . THR A 1 268 ? -1.723 3.860 18.706 1.00 96.31 268 THR A N 1
ATOM 2118 C CA . THR A 1 268 ? -1.425 3.840 17.267 1.00 96.31 268 THR A CA 1
ATOM 2119 C C . THR A 1 268 ? -2.441 2.971 16.530 1.00 96.31 268 THR A C 1
ATOM 2121 O O . THR A 1 268 ? -3.103 2.147 17.171 1.00 96.31 268 THR A O 1
ATOM 2124 N N . PRO A 1 269 ? -2.532 3.091 15.194 1.00 97.50 269 PRO A N 1
ATOM 2125 C CA . PRO A 1 269 ? -3.212 2.105 14.367 1.00 97.50 269 PRO A CA 1
ATOM 2126 C C . PRO A 1 269 ? -2.610 0.707 14.563 1.00 97.50 269 PRO A C 1
ATOM 2128 O O . PRO A 1 269 ? -1.478 0.577 15.046 1.00 97.50 269 PRO A O 1
ATOM 2131 N N . ILE A 1 270 ? -3.379 -0.317 14.192 1.00 95.88 270 ILE A N 1
ATOM 2132 C CA . ILE A 1 270 ? -2.984 -1.737 14.267 1.00 95.88 270 ILE A CA 1
ATOM 2133 C C . ILE A 1 270 ? -2.731 -2.372 12.888 1.00 95.88 270 ILE A C 1
ATOM 2135 O O . ILE A 1 270 ? -2.333 -3.529 12.799 1.00 95.88 270 ILE A O 1
ATOM 2139 N N . CYS A 1 271 ? -2.998 -1.629 11.815 1.00 96.25 271 CYS A N 1
ATOM 2140 C CA . CYS A 1 271 ? -2.732 -1.990 10.425 1.00 96.25 271 CYS A CA 1
ATOM 2141 C C . CYS A 1 271 ? -2.804 -0.733 9.535 1.00 96.25 271 CYS A C 1
ATOM 2143 O O . CYS A 1 271 ? -3.127 0.360 10.018 1.00 96.25 271 CYS A O 1
ATOM 2145 N N . ASN A 1 272 ? -2.559 -0.898 8.233 1.00 98.31 272 ASN A N 1
ATOM 2146 C CA . ASN A 1 272 ? -2.828 0.103 7.208 1.00 98.31 272 ASN A CA 1
ATOM 2147 C C . ASN A 1 272 ? -4.246 -0.111 6.638 1.00 98.31 272 ASN A C 1
ATOM 2149 O O . ASN A 1 272 ? -4.461 -1.077 5.899 1.00 98.31 272 ASN A O 1
ATOM 2153 N N . PRO A 1 273 ? -5.228 0.739 7.001 1.00 97.88 273 PRO A N 1
ATOM 2154 C CA . PRO A 1 273 ? -6.610 0.575 6.561 1.00 97.88 273 PRO A CA 1
ATOM 2155 C C . PRO A 1 273 ? -6.811 1.035 5.116 1.00 97.88 273 PRO A C 1
ATOM 2157 O O . PRO A 1 273 ? -6.112 1.928 4.628 1.00 97.88 273 PRO A O 1
ATOM 2160 N N . GLY A 1 274 ? -7.823 0.471 4.461 1.00 97.00 274 GLY A N 1
ATOM 2161 C CA . GLY A 1 274 ? -8.308 0.963 3.179 1.00 97.00 274 GL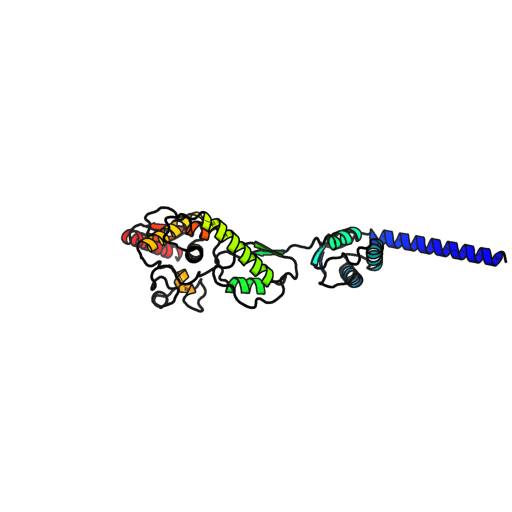Y A CA 1
ATOM 2162 C C . GLY A 1 274 ? -9.070 2.283 3.302 1.00 97.00 274 GLY A C 1
ATOM 2163 O O . GLY A 1 274 ? -9.522 2.682 4.382 1.00 97.00 274 GLY A O 1
ATOM 2164 N N . ILE A 1 275 ? -9.284 2.947 2.162 1.00 96.81 275 ILE A N 1
ATOM 2165 C CA . ILE A 1 275 ? -10.070 4.191 2.088 1.00 96.81 275 ILE A CA 1
ATOM 2166 C C . ILE A 1 275 ? -11.491 3.989 2.621 1.00 96.81 275 ILE A C 1
ATOM 2168 O O . ILE A 1 275 ? -11.986 4.832 3.364 1.00 96.81 275 ILE A O 1
ATOM 2172 N N . ALA A 1 276 ? -12.117 2.848 2.325 1.00 96.12 276 ALA A N 1
ATOM 2173 C CA . ALA A 1 276 ? -13.476 2.549 2.775 1.00 96.12 276 ALA A CA 1
ATOM 2174 C C . ALA A 1 276 ? -13.602 2.494 4.311 1.00 96.12 276 ALA A C 1
ATOM 2176 O O . ALA A 1 276 ? -14.617 2.912 4.869 1.00 96.12 276 ALA A O 1
ATOM 2177 N N . SER A 1 277 ? -12.577 2.003 5.010 1.00 97.75 277 SER A N 1
ATOM 2178 C CA . SER A 1 277 ? -12.564 1.967 6.477 1.00 97.75 277 SER A CA 1
ATOM 2179 C C . SER A 1 277 ? -12.328 3.351 7.083 1.00 97.75 277 SER A C 1
ATOM 2181 O O . SER A 1 277 ? -12.909 3.672 8.121 1.00 97.75 277 SER A O 1
ATOM 2183 N N . ILE A 1 278 ? -11.536 4.201 6.417 1.00 97.75 278 ILE A N 1
ATOM 2184 C CA . ILE A 1 278 ? -11.362 5.611 6.802 1.00 97.75 278 ILE A CA 1
ATOM 2185 C C . ILE A 1 278 ? -12.673 6.379 6.605 1.00 97.75 278 ILE A C 1
ATOM 2187 O O . ILE A 1 278 ? -13.106 7.087 7.513 1.00 97.75 278 ILE A O 1
ATOM 2191 N N . GLU A 1 279 ? -13.347 6.193 5.469 1.00 97.19 279 GLU A N 1
ATOM 2192 C CA . GLU A 1 279 ? -14.678 6.756 5.215 1.00 97.19 279 GLU A CA 1
ATOM 2193 C C . GLU A 1 279 ? -15.674 6.346 6.303 1.00 97.19 279 GLU A C 1
ATOM 2195 O O . GLU A 1 279 ? -16.345 7.204 6.873 1.00 97.19 279 GLU A O 1
ATOM 2200 N N . ALA A 1 280 ? -15.729 5.058 6.657 1.00 97.44 280 ALA A N 1
ATOM 2201 C CA . ALA A 1 280 ? -16.616 4.570 7.709 1.00 97.44 280 ALA A CA 1
ATOM 2202 C C . ALA A 1 280 ? -16.307 5.188 9.082 1.00 97.44 280 ALA A C 1
ATOM 2204 O O . ALA A 1 280 ? -17.232 5.530 9.818 1.00 97.44 280 ALA A O 1
ATOM 2205 N N . ALA A 1 281 ? -15.027 5.373 9.422 1.00 97.56 281 ALA A N 1
ATOM 2206 C CA . ALA A 1 281 ? -14.614 6.023 10.666 1.00 97.56 281 ALA A CA 1
ATOM 2207 C C . ALA A 1 281 ? -15.028 7.506 10.732 1.00 97.56 281 ALA A C 1
ATOM 2209 O O . ALA A 1 281 ? -15.351 8.005 11.810 1.00 97.56 281 ALA A O 1
ATOM 2210 N N . LEU A 1 282 ? -15.026 8.207 9.594 1.00 97.81 282 LEU A N 1
ATOM 2211 C CA . LEU A 1 282 ? -15.372 9.631 9.493 1.00 97.81 282 LEU A CA 1
ATOM 2212 C C . LEU A 1 282 ? -16.873 9.882 9.295 1.00 97.81 282 LEU A C 1
ATOM 2214 O O . LEU A 1 282 ? -17.372 10.954 9.644 1.00 97.81 282 LEU A O 1
ATOM 2218 N N . HIS A 1 283 ? -17.590 8.898 8.756 1.00 96.81 283 HIS A N 1
ATOM 2219 C CA . HIS A 1 283 ? -19.017 8.952 8.447 1.00 96.81 283 HIS A CA 1
ATOM 2220 C C . HIS A 1 283 ? -19.758 7.718 8.979 1.00 96.81 283 HIS A C 1
ATOM 2222 O O . HIS A 1 283 ? -20.396 7.005 8.205 1.00 96.81 283 HIS A O 1
ATOM 2228 N N . PRO A 1 284 ? -19.705 7.434 10.292 1.00 96.88 284 PRO A N 1
ATOM 2229 C CA . PRO A 1 284 ? -20.362 6.259 10.846 1.00 96.88 284 PRO A CA 1
ATOM 2230 C C . PRO A 1 284 ? -21.878 6.325 10.633 1.00 96.88 284 PRO A C 1
ATOM 2232 O O . PRO A 1 284 ? -22.483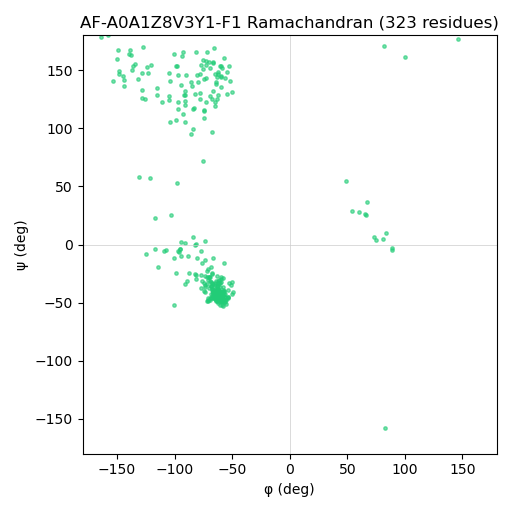 7.400 10.677 1.00 96.88 284 PRO A O 1
ATOM 2235 N N . ALA A 1 285 ? -22.519 5.164 10.470 1.00 96.56 285 ALA A N 1
ATOM 2236 C CA . ALA A 1 285 ? -23.975 5.103 10.408 1.00 96.56 285 ALA A CA 1
ATOM 2237 C C . ALA A 1 285 ? -24.592 5.664 11.703 1.00 96.56 285 ALA A C 1
ATOM 2239 O O . ALA A 1 285 ? -24.073 5.450 12.801 1.00 96.56 285 ALA A O 1
ATOM 2240 N N . THR A 1 286 ? -25.729 6.351 11.614 1.00 95.44 286 THR A N 1
ATOM 2241 C CA . THR A 1 286 ? -26.433 6.845 12.806 1.00 95.44 286 THR A CA 1
ATOM 2242 C C . THR A 1 286 ? -27.312 5.740 13.384 1.00 95.44 286 THR A C 1
ATOM 2244 O O . THR A 1 286 ? -28.405 5.472 12.893 1.00 95.44 286 THR A O 1
ATOM 2247 N N . THR A 1 287 ? -26.831 5.070 14.433 1.00 96.50 287 THR A N 1
ATOM 2248 C CA . THR A 1 287 ? -27.557 3.980 15.102 1.00 96.50 287 THR A CA 1
ATOM 2249 C C . THR A 1 287 ? -27.406 4.072 16.616 1.00 96.50 287 THR A C 1
ATOM 2251 O O . THR A 1 287 ? -26.544 4.785 17.119 1.00 96.50 287 THR A O 1
ATOM 2254 N N . SER A 1 288 ? -28.206 3.308 17.361 1.00 96.31 288 SER A N 1
ATOM 2255 C CA . SER A 1 288 ? -28.060 3.161 18.821 1.00 96.31 288 SER A CA 1
ATOM 2256 C C . SER A 1 288 ? -27.414 1.828 19.218 1.00 96.31 288 SER A C 1
ATOM 2258 O O . SER A 1 288 ? -27.689 1.306 20.300 1.00 96.31 288 SER A O 1
ATOM 2260 N N . TYR A 1 289 ? -26.625 1.221 18.328 1.00 97.81 289 TYR A N 1
ATOM 2261 C CA . TYR A 1 289 ? -25.964 -0.050 18.609 1.00 97.81 289 TYR A CA 1
ATOM 2262 C C . TYR A 1 289 ? -24.705 0.152 19.452 1.00 97.81 289 TYR A C 1
ATOM 2264 O O . TYR A 1 289 ? -23.930 1.080 19.230 1.00 97.81 289 TYR A O 1
ATOM 2272 N N . PHE A 1 290 ? -24.497 -0.752 20.408 1.00 97.00 290 PHE A N 1
ATOM 2273 C CA . PHE A 1 290 ? -23.321 -0.772 21.285 1.00 97.00 290 PHE A CA 1
ATOM 2274 C C . PHE A 1 290 ? -22.594 -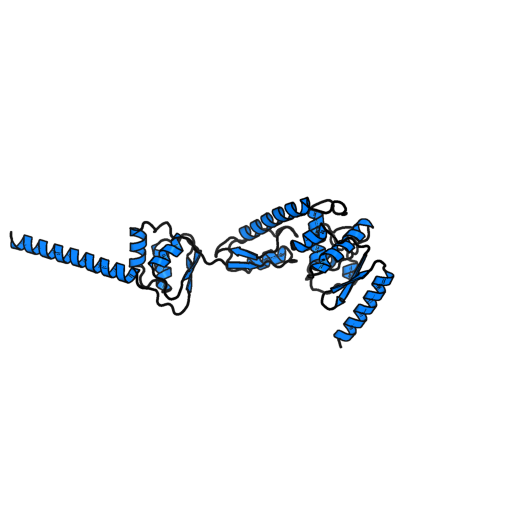2.112 21.254 1.00 97.00 290 PHE A C 1
ATOM 2276 O O . PHE A 1 290 ? -21.529 -2.236 21.851 1.00 97.00 290 PHE A O 1
ATOM 2283 N N . TYR A 1 291 ? -23.155 -3.126 20.602 1.00 96.56 291 TYR A N 1
ATOM 2284 C CA . TYR A 1 291 ? -22.586 -4.463 20.563 1.00 96.56 291 TYR A CA 1
ATOM 2285 C C . TYR A 1 291 ? -22.845 -5.094 19.203 1.00 96.56 291 TYR A C 1
ATOM 2287 O O . TYR A 1 291 ? -23.928 -4.924 18.634 1.00 96.56 291 TYR A O 1
ATOM 2295 N N . PHE A 1 292 ? -21.887 -5.880 18.731 1.00 95.88 292 PHE A N 1
ATOM 2296 C CA . PHE A 1 292 ? -22.037 -6.742 17.570 1.00 95.88 292 PHE A CA 1
ATOM 2297 C C . PHE A 1 292 ? -21.417 -8.110 17.863 1.00 95.88 292 PHE A C 1
ATOM 2299 O O . PHE A 1 292 ? -20.578 -8.241 18.750 1.00 95.88 292 PHE A O 1
ATOM 2306 N N . VAL A 1 293 ? -21.899 -9.147 17.186 1.00 92.94 293 VAL A N 1
ATOM 2307 C CA . VAL A 1 293 ? -21.344 -10.507 17.242 1.00 92.94 293 VAL A CA 1
ATOM 2308 C C . VAL A 1 293 ? -21.556 -11.181 15.897 1.00 92.94 293 VAL A C 1
ATOM 2310 O O . VAL A 1 293 ? -22.570 -10.923 15.244 1.00 92.94 293 VAL A O 1
ATOM 2313 N N . ALA A 1 294 ? -20.627 -12.039 15.487 1.00 89.75 294 ALA A N 1
ATOM 2314 C CA . ALA A 1 294 ? -20.750 -12.818 14.263 1.00 89.75 294 ALA A CA 1
ATOM 2315 C C . ALA A 1 294 ? -22.092 -13.578 14.195 1.00 89.75 294 ALA A C 1
ATOM 2317 O O . ALA A 1 294 ? -22.597 -14.098 15.194 1.00 89.75 294 ALA A O 1
ATOM 2318 N N . LYS A 1 295 ? -22.686 -13.625 12.999 1.00 87.62 295 LYS A N 1
ATOM 2319 C CA . LYS A 1 295 ? -23.922 -14.362 12.673 1.00 87.62 295 LYS A CA 1
ATOM 2320 C C . LYS A 1 295 ? -23.682 -15.469 11.629 1.00 87.62 295 LYS A C 1
ATOM 2322 O O . LYS A 1 295 ? -24.606 -16.217 11.322 1.00 87.62 295 LYS A O 1
ATOM 2327 N N . GLY A 1 296 ? -22.460 -15.586 11.105 1.00 81.62 296 GLY A N 1
ATOM 2328 C CA . GLY A 1 296 ? -22.091 -16.494 10.013 1.00 81.62 296 GLY A CA 1
ATOM 2329 C C . GLY A 1 296 ? -22.007 -15.786 8.658 1.00 81.62 296 GLY A C 1
ATOM 2330 O O . GLY A 1 296 ? -22.515 -14.676 8.496 1.00 81.62 296 GLY A O 1
ATOM 2331 N N . GLY A 1 297 ? -21.319 -16.408 7.695 1.00 77.88 297 GLY A N 1
ATOM 2332 C CA . GLY A 1 297 ? -21.123 -15.844 6.351 1.00 77.88 297 GLY A CA 1
ATOM 2333 C C . GLY A 1 297 ? -20.384 -14.498 6.336 1.00 77.88 297 GLY A C 1
ATOM 2334 O O . GLY A 1 297 ? -20.663 -13.668 5.479 1.00 77.88 297 GLY A O 1
ATOM 2335 N N . GLY A 1 298 ? -19.518 -14.249 7.327 1.00 79.19 298 GLY A N 1
ATOM 2336 C CA . GLY A 1 298 ? -18.782 -12.987 7.484 1.00 79.19 298 GLY A CA 1
ATOM 2337 C C . GLY A 1 298 ? -19.605 -11.802 8.007 1.00 79.19 298 GLY A C 1
ATOM 2338 O O . GLY A 1 298 ? -19.070 -10.704 8.091 1.00 79.19 298 GLY A O 1
ATOM 2339 N N . ARG A 1 299 ? -20.884 -12.007 8.356 1.00 89.31 299 ARG A N 1
ATOM 2340 C CA . ARG A 1 299 ? -21.804 -10.951 8.810 1.00 89.31 299 ARG A CA 1
ATOM 2341 C C . ARG A 1 299 ? -21.978 -10.902 10.325 1.00 89.31 299 ARG A C 1
ATOM 2343 O O . ARG A 1 299 ? -21.743 -11.892 11.026 1.00 89.31 299 ARG A O 1
ATOM 2350 N N . HIS A 1 300 ? -22.520 -9.791 10.819 1.00 94.25 300 HIS A N 1
ATOM 2351 C CA . HIS A 1 300 ? -22.718 -9.504 12.235 1.00 94.25 300 HIS A CA 1
ATOM 2352 C C . HIS A 1 300 ? -24.182 -9.211 12.605 1.00 94.25 300 HIS A C 1
ATOM 2354 O O . HIS A 1 300 ? -24.970 -8.653 11.844 1.00 94.25 30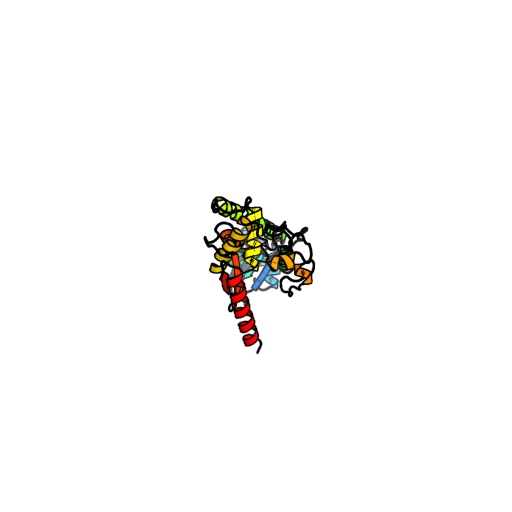0 HIS A O 1
ATOM 2360 N N . SER A 1 301 ? -24.560 -9.590 13.827 1.00 94.44 301 SER A N 1
ATOM 2361 C CA . SER A 1 301 ? -25.797 -9.151 14.480 1.00 94.44 301 SER A CA 1
ATOM 2362 C C . SER A 1 301 ? -25.499 -7.984 15.411 1.00 94.44 301 SER A C 1
ATOM 2364 O O . SER A 1 301 ? -24.716 -8.135 16.348 1.00 94.44 301 SER A O 1
ATOM 2366 N N . PHE A 1 302 ? -26.171 -6.855 15.203 1.00 96.62 302 PHE A N 1
ATOM 2367 C CA . PHE A 1 302 ? -26.014 -5.640 16.004 1.00 96.62 302 PHE A CA 1
ATOM 2368 C C . PHE A 1 302 ? -27.092 -5.547 17.092 1.00 96.62 302 PHE A C 1
ATOM 2370 O O . PHE A 1 302 ? -28.219 -6.006 16.908 1.00 96.62 302 PHE A O 1
ATOM 2377 N N . SER A 1 303 ? -26.751 -4.984 18.252 1.00 97.25 303 SER A N 1
ATOM 2378 C CA . SER A 1 303 ? -27.654 -4.913 19.413 1.00 97.25 303 SER A CA 1
ATOM 2379 C C . SER A 1 303 ? -27.425 -3.664 20.263 1.00 97.25 303 SER A C 1
ATOM 2381 O O . SER A 1 303 ? -26.314 -3.124 20.335 1.00 97.25 303 SER A O 1
ATOM 2383 N N . LYS A 1 304 ? -28.505 -3.180 20.890 1.00 96.69 304 LYS A N 1
ATOM 2384 C CA . LYS A 1 304 ? -28.494 -1.952 21.705 1.00 96.69 304 LYS A CA 1
ATOM 2385 C C . LYS A 1 304 ? -28.138 -2.252 23.159 1.00 96.69 304 LYS A C 1
ATOM 2387 O O . LYS A 1 304 ? -27.528 -1.429 23.835 1.00 96.69 304 LYS A O 1
ATOM 2392 N N . THR A 1 305 ? -28.507 -3.437 23.646 1.00 95.88 305 THR A N 1
ATOM 2393 C CA . THR A 1 305 ? -28.324 -3.828 25.049 1.00 95.88 305 THR A CA 1
ATOM 2394 C C . THR A 1 305 ? -27.447 -5.066 25.195 1.00 95.88 305 THR A C 1
ATOM 2396 O O . THR A 1 305 ? -27.392 -5.926 24.317 1.00 95.88 305 THR A O 1
ATOM 2399 N N . LEU A 1 306 ? -26.805 -5.198 26.360 1.00 94.12 306 LEU A N 1
ATOM 2400 C CA . LEU A 1 306 ? -26.021 -6.387 26.697 1.00 94.12 306 LEU A CA 1
ATOM 2401 C C . LEU A 1 306 ? -26.892 -7.657 26.744 1.00 94.12 306 LEU A C 1
ATOM 2403 O O . LEU A 1 306 ? -26.436 -8.738 26.380 1.00 94.12 306 LEU A O 1
ATOM 2407 N N . LYS A 1 307 ? -28.164 -7.534 27.154 1.00 96.38 307 LYS A N 1
ATOM 2408 C CA . LYS A 1 307 ? -29.115 -8.656 27.184 1.00 96.38 307 LYS A CA 1
ATOM 2409 C C . LYS A 1 307 ? -29.367 -9.205 25.777 1.00 96.38 307 LYS A C 1
ATOM 2411 O O . LYS A 1 307 ? -29.265 -10.412 25.576 1.00 96.38 307 LYS A O 1
ATOM 2416 N N . GLU A 1 308 ? -29.650 -8.329 24.811 1.00 95.94 308 GLU A N 1
ATOM 2417 C CA . GLU A 1 308 ? -29.804 -8.700 23.396 1.0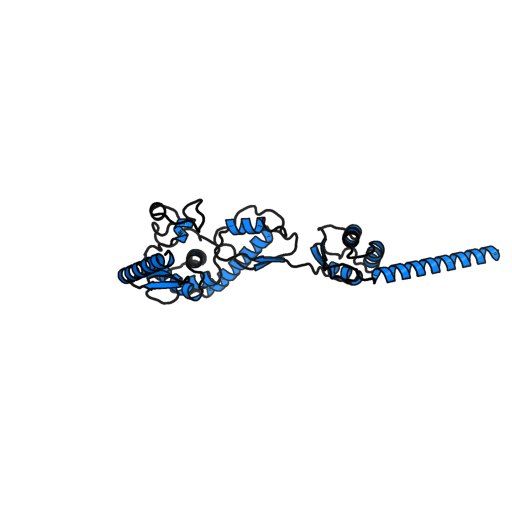0 95.94 308 GLU A CA 1
ATOM 2418 C C . GLU A 1 308 ? -28.520 -9.308 22.829 1.00 95.94 308 GLU A C 1
ATOM 2420 O O . GLU A 1 308 ? -28.563 -10.361 22.192 1.00 95.94 308 GLU A O 1
ATOM 2425 N N . HIS A 1 309 ? -27.373 -8.684 23.113 1.00 96.12 309 HIS A N 1
ATOM 2426 C CA . HIS A 1 309 ? -26.076 -9.189 22.681 1.00 96.12 309 HIS A CA 1
ATOM 2427 C C . HIS A 1 309 ? -25.843 -10.623 23.168 1.00 96.12 309 HIS A C 1
ATOM 2429 O O . HIS A 1 309 ? -25.573 -11.507 22.360 1.00 96.12 309 HIS A O 1
ATOM 2435 N N . ASN A 1 310 ? -26.053 -10.895 24.459 1.00 94.44 310 ASN A N 1
ATOM 2436 C CA . ASN A 1 310 ? -25.871 -12.227 25.042 1.00 94.44 310 ASN A CA 1
ATOM 2437 C C . ASN A 1 310 ? -26.810 -13.283 24.433 1.00 94.44 310 ASN A C 1
ATOM 2439 O O . ASN A 1 310 ? -26.433 -14.452 24.322 1.00 94.44 310 ASN A O 1
ATOM 2443 N N . ILE A 1 311 ? -28.019 -12.896 24.011 1.00 95.44 311 ILE A N 1
ATOM 2444 C CA . ILE A 1 311 ? -28.919 -13.782 23.257 1.00 95.44 311 ILE A CA 1
ATOM 2445 C C . ILE A 1 311 ? -28.314 -14.105 21.883 1.00 95.44 311 ILE A C 1
ATOM 2447 O O . ILE A 1 311 ? -28.293 -15.273 21.490 1.00 95.44 311 ILE A O 1
ATOM 2451 N N . ASN A 1 312 ? -27.786 -13.106 21.172 1.00 94.38 312 ASN A N 1
ATOM 2452 C CA . ASN A 1 312 ? -27.137 -13.304 19.874 1.00 94.38 312 ASN A CA 1
ATOM 2453 C C . ASN A 1 312 ? -25.858 -14.152 19.992 1.00 94.38 312 ASN A C 1
ATOM 2455 O O . ASN A 1 312 ? -25.673 -15.060 19.186 1.00 94.38 312 ASN A O 1
ATOM 2459 N N . VAL A 1 313 ? -25.045 -13.959 21.039 1.00 92.19 313 VAL A N 1
ATOM 2460 C CA . VAL A 1 313 ? -23.871 -14.808 21.325 1.00 92.19 313 VAL A CA 1
ATOM 2461 C C . VAL A 1 313 ? -24.283 -16.270 21.510 1.00 92.19 313 VAL A C 1
ATOM 2463 O O . VAL A 1 313 ? -23.674 -17.164 20.925 1.00 92.19 313 VAL A O 1
ATOM 2466 N N . LYS A 1 314 ? -25.346 -16.538 22.282 1.00 92.62 314 LYS A N 1
ATOM 2467 C CA . LYS A 1 314 ? -25.866 -17.905 22.463 1.00 92.62 314 LYS A CA 1
ATOM 2468 C C . LYS A 1 314 ? -26.334 -18.522 21.142 1.00 92.62 314 LYS A C 1
ATOM 2470 O O . LYS A 1 314 ? -26.099 -19.706 20.920 1.00 92.62 314 LYS A O 1
ATOM 2475 N N . LYS A 1 315 ? -26.989 -17.743 20.270 1.00 91.31 315 LYS A N 1
ATOM 2476 C CA . LYS A 1 315 ? -27.407 -18.204 18.933 1.00 91.31 315 LYS A CA 1
ATOM 2477 C C . LYS A 1 315 ? -26.203 -18.545 18.055 1.00 91.31 315 LYS A C 1
ATOM 2479 O O . LYS A 1 315 ? -26.209 -19.598 17.427 1.00 91.31 315 LYS A O 1
ATOM 2484 N N . TRP A 1 316 ? -25.177 -17.695 18.053 1.00 90.69 316 TRP A N 1
ATOM 2485 C CA . TRP A 1 316 ? -23.949 -17.907 17.289 1.00 90.69 316 TRP A CA 1
ATOM 2486 C C . TRP A 1 316 ? -23.196 -19.166 17.727 1.00 90.69 316 TRP A C 1
ATOM 2488 O O . TRP A 1 316 ? -22.904 -20.012 16.889 1.00 90.69 316 TRP A O 1
ATOM 2498 N N . ARG A 1 317 ? -22.973 -19.356 19.035 1.00 88.81 317 ARG A N 1
ATOM 2499 C CA . ARG A 1 317 ? -22.288 -20.554 19.561 1.00 88.81 317 ARG A CA 1
ATOM 2500 C C . ARG A 1 317 ? -23.000 -21.851 19.168 1.00 88.81 317 ARG A C 1
ATOM 2502 O O . ARG A 1 317 ? -22.366 -22.768 18.665 1.00 88.81 317 ARG A O 1
ATOM 2509 N N . LYS A 1 318 ? -24.334 -21.882 19.287 1.00 89.06 318 LYS A N 1
ATOM 2510 C CA . LYS A 1 318 ? -25.149 -23.022 18.829 1.00 89.06 318 LYS A CA 1
ATOM 2511 C C . LYS A 1 318 ? -25.044 -23.270 17.320 1.00 89.06 318 LYS A C 1
ATOM 2513 O O . LYS A 1 318 ? -25.183 -24.408 16.887 1.00 89.06 318 LYS A O 1
ATOM 2518 N N . ALA A 1 319 ? -24.868 -22.222 16.514 1.00 87.06 319 ALA A N 1
ATOM 2519 C CA . ALA A 1 319 ? -24.673 -22.359 15.074 1.00 87.06 319 ALA A CA 1
ATOM 2520 C C . ALA A 1 319 ? -23.271 -22.898 14.746 1.00 87.06 319 ALA A C 1
ATOM 2522 O O . ALA A 1 319 ? -23.159 -23.788 13.911 1.00 87.06 319 ALA A O 1
ATOM 2523 N N . GLN A 1 320 ? -22.229 -22.431 15.443 1.00 83.44 320 GLN A N 1
ATOM 2524 C CA . GLN A 1 320 ? -20.864 -22.948 15.290 1.00 83.44 320 GLN A CA 1
ATOM 2525 C C . GLN A 1 320 ? -20.771 -24.441 15.625 1.00 83.44 320 GLN A C 1
ATOM 2527 O O . GLN A 1 320 ? -20.214 -25.193 14.835 1.00 83.44 320 GLN A O 1
ATOM 2532 N N . GLU A 1 321 ? -21.386 -24.885 16.727 1.00 82.50 321 GLU A N 1
ATOM 2533 C CA . GLU A 1 321 ? -21.420 -26.303 17.131 1.00 82.50 321 GLU A CA 1
ATOM 2534 C C . GLU A 1 321 ? -22.050 -27.227 16.075 1.00 82.50 321 GLU A C 1
ATOM 2536 O O . GLU A 1 321 ? -21.718 -28.409 16.010 1.00 82.50 321 GLU A O 1
ATOM 2541 N N . LYS A 1 322 ? -22.975 -26.703 15.258 1.00 77.44 322 LYS A N 1
ATOM 2542 C CA . LYS A 1 322 ? -23.600 -27.442 14.151 1.00 77.44 322 LYS A CA 1
ATOM 2543 C C . LYS A 1 322 ? -22.753 -27.464 12.883 1.00 77.44 322 LYS A C 1
ATOM 2545 O O . LYS A 1 322 ? -22.948 -28.354 12.077 1.00 77.44 322 LYS A O 1
ATOM 2550 N N . ILE A 1 323 ? -21.884 -26.473 12.691 1.00 75.12 323 ILE A N 1
ATOM 2551 C CA . ILE A 1 323 ? -20.968 -26.396 11.543 1.00 75.12 323 ILE A CA 1
ATOM 2552 C C . ILE A 1 323 ? -19.729 -27.268 11.792 1.00 75.12 323 ILE A C 1
ATOM 2554 O O . ILE A 1 323 ? -19.137 -27.778 10.851 1.00 75.12 323 ILE A O 1
ATOM 2558 N N . SER A 1 324 ? -19.333 -27.443 13.057 1.00 65.69 324 SER A N 1
ATOM 2559 C CA . SER A 1 324 ? -18.206 -28.293 13.461 1.00 65.69 324 SER A CA 1
ATOM 2560 C C . SER A 1 324 ? -18.540 -29.789 13.572 1.00 65.69 324 SER A C 1
ATOM 2562 O O . SER A 1 324 ? -17.674 -30.561 13.974 1.00 65.69 324 SER A O 1
ATOM 2564 N N . LYS A 1 325 ? -19.790 -30.181 13.310 1.00 51.16 325 LYS A N 1
ATOM 2565 C CA . LYS A 1 325 ? -20.262 -31.572 13.283 1.00 51.16 325 LYS A CA 1
ATOM 2566 C C . LYS A 1 325 ? -20.591 -31.963 11.854 1.00 51.16 325 LYS A C 1
ATOM 2568 O O . LYS A 1 325 ? -20.324 -33.134 11.524 1.00 51.16 325 LYS A O 1
#

Solvent-accessible surface area (backbone atoms only — not comparable to full-atom values): 17614 Å² total; per-residue (Å²): 112,73,67,58,54,51,51,52,50,52,54,49,51,53,50,52,51,50,51,48,53,50,49,52,52,39,53,52,60,33,63,44,50,21,84,44,96,52,68,45,78,46,75,42,57,84,87,63,47,56,68,54,51,31,44,55,37,27,80,68,43,54,26,92,54,38,64,39,52,52,50,49,30,54,76,71,69,39,53,87,46,58,48,57,35,27,34,72,42,56,33,63,37,28,43,61,55,50,52,49,40,30,48,71,52,66,49,46,75,45,73,49,73,42,66,60,50,40,34,36,66,54,50,53,48,55,52,66,69,38,79,52,43,31,82,74,76,92,66,77,60,63,51,46,47,46,44,42,46,75,46,76,46,45,56,70,37,49,44,48,54,54,54,49,50,24,31,53,52,28,56,51,51,52,50,61,51,56,79,68,38,53,87,91,52,84,66,88,44,72,66,52,30,40,29,50,5,15,53,40,38,70,74,38,88,47,74,78,52,33,21,52,52,27,17,22,52,48,49,24,49,70,70,68,35,52,61,58,44,67,66,36,31,36,61,44,41,81,90,53,57,84,84,57,86,84,49,78,68,57,60,68,45,89,42,76,30,14,18,66,70,43,70,52,78,50,86,59,30,74,7,12,29,31,69,69,27,38,50,15,46,38,55,40,43,94,67,76,34,62,42,72,43,66,68,58,96,86,39,68,47,76,21,66,45,71,70,57,37,54,52,48,49,54,53,32,54,59,50,50,62,62,72,77,104

Radius of gyration: 32.17 Å; Cα contacts (8 Å, |Δi|>4): 520; chains: 1; bounding box: 79×50×101 Å

pLDDT: mean 92.15, std 6.99, range [51.16, 98.56]